Protein AF-A0A1R2BY47-F1 (afdb_monomer_lite)

Secondary structure (DSSP, 8-state):
-------HHHHHT--TT--HHHHHHHHHHHHHHH-GGG-GGGHHHHHHHHHHHHHHHHHHHSHHHHHHHHHH--SS--HHHHHHHHHHHHHS----HHHHHHHHHHHTTSHHHHHHHHHHHHHTTT-HHHHHHHSTT--GGGHHHHHHHHHHHHHTTSSPPPHHHHHHHHHHHHHHHHHHHHHHHHHHHHHHHHHHHHHHHHHHTTT--HHHHHHHHHHHH-PPP-----------

Foldseek 3Di:
DPPPPQALCVLLVHDLPDDLVRSVVSLVVVLVVLPLVVVVVPNVVSVVSNVSSVLSCVQCNDPLSSVCCVVPVDSPQDVVNSVVVVVVCVVDPDDDPVNVVVCVVDQPPDPNQLVLLQVVCVVVVQQVVSSQVRRPPRDPVCVVVSCVSVVVCVVVVVDDDGPNNVVNVVVVVVVVVVVVVVVVVVVVVVVVVVVVVVVVVVVVVVVPDVVVVVVVVCVVPVDDDDDDDDDDDDDD

Structure (mmCIF, N/CA/C/O backbone):
data_AF-A0A1R2BY47-F1
#
_entry.id   AF-A0A1R2BY47-F1
#
loop_
_atom_site.group_PDB
_atom_site.id
_atom_site.type_symbol
_atom_site.label_atom_id
_atom_site.label_alt_id
_atom_site.label_comp_id
_atom_site.label_asym_id
_atom_site.label_entity_id
_atom_site.label_seq_id
_atom_site.pdbx_PDB_ins_code
_atom_site.Cartn_x
_atom_site.Cartn_y
_atom_site.Cartn_z
_atom_site.occupancy
_atom_site.B_iso_or_equiv
_atom_site.auth_seq_id
_atom_site.auth_comp_id
_atom_site.auth_asym_id
_atom_site.auth_atom_id
_atom_site.pdbx_PDB_model_num
ATOM 1 N N . MET A 1 1 ? 9.044 -9.076 17.497 1.00 30.28 1 MET A N 1
ATOM 2 C CA . MET A 1 1 ? 7.915 -8.634 18.336 1.00 30.28 1 MET A CA 1
ATOM 3 C C . MET A 1 1 ? 6.695 -8.715 17.446 1.00 30.28 1 MET A C 1
ATOM 5 O O . MET A 1 1 ? 6.519 -7.828 16.622 1.00 30.28 1 MET A O 1
ATOM 9 N N . ASP A 1 2 ? 5.937 -9.808 17.521 1.00 34.47 2 ASP A N 1
ATOM 10 C CA . ASP A 1 2 ? 4.667 -9.924 16.801 1.00 34.47 2 ASP A CA 1
ATOM 11 C C . ASP A 1 2 ? 3.674 -8.966 17.454 1.00 34.47 2 ASP A C 1
ATOM 13 O O . ASP A 1 2 ? 3.001 -9.291 18.432 1.00 34.47 2 ASP A O 1
ATOM 17 N N . THR A 1 3 ? 3.634 -7.732 16.963 1.00 39.09 3 THR A N 1
ATOM 18 C CA . THR A 1 3 ? 2.584 -6.782 17.306 1.00 39.09 3 THR A CA 1
ATOM 19 C C . THR A 1 3 ? 1.315 -7.262 16.618 1.00 39.09 3 THR A C 1
ATOM 21 O O . THR A 1 3 ? 1.020 -6.858 15.494 1.00 39.09 3 THR A O 1
ATOM 24 N N . GLN A 1 4 ? 0.581 -8.173 17.259 1.00 46.94 4 GLN A N 1
ATOM 25 C CA . GLN A 1 4 ? -0.793 -8.461 16.867 1.00 46.94 4 GLN A CA 1
ATOM 26 C C . GLN A 1 4 ? -1.564 -7.140 16.923 1.00 46.94 4 GLN A C 1
ATOM 28 O O . GLN A 1 4 ? -1.835 -6.606 17.999 1.00 46.94 4 GLN A O 1
ATOM 33 N N . LYS A 1 5 ? -1.846 -6.571 15.748 1.00 61.00 5 LYS A N 1
ATOM 34 C CA . LYS A 1 5 ? -2.666 -5.373 15.586 1.00 61.00 5 LYS A CA 1
ATOM 35 C C . LYS A 1 5 ? -4.102 -5.783 15.919 1.00 61.00 5 LYS A C 1
ATOM 37 O O . LYS A 1 5 ? -4.829 -6.240 15.045 1.00 61.00 5 LYS A O 1
ATOM 42 N N . ILE A 1 6 ? -4.456 -5.715 17.203 1.00 71.56 6 ILE A N 1
ATOM 43 C CA . ILE A 1 6 ? -5.808 -6.008 17.698 1.00 71.56 6 ILE A CA 1
ATOM 44 C C . ILE A 1 6 ? -6.780 -5.107 16.936 1.00 71.56 6 ILE A C 1
ATOM 46 O O . ILE A 1 6 ? -6.587 -3.888 16.889 1.00 71.56 6 ILE A O 1
ATOM 50 N N . SER A 1 7 ? -7.801 -5.693 16.311 1.00 83.06 7 SER A N 1
ATOM 51 C CA . SER A 1 7 ? -8.779 -4.894 15.573 1.00 83.06 7 SER A CA 1
ATOM 52 C C . SER A 1 7 ? -9.632 -4.055 16.532 1.00 83.06 7 SER A C 1
ATOM 54 O O . SER A 1 7 ? -9.896 -4.452 17.668 1.00 83.06 7 SER A O 1
ATOM 56 N N . LEU A 1 8 ? -10.125 -2.901 16.074 1.00 87.19 8 LEU A N 1
ATOM 57 C CA . LEU A 1 8 ? -11.021 -2.058 16.878 1.00 87.19 8 LEU A CA 1
ATOM 58 C C . LEU A 1 8 ? -12.310 -2.808 17.256 1.00 87.19 8 LEU A C 1
ATOM 60 O O . LEU A 1 8 ? -12.868 -2.606 18.333 1.00 87.19 8 LEU A O 1
ATOM 64 N N . TYR A 1 9 ? -12.757 -3.713 16.381 1.00 88.12 9 TYR A N 1
ATOM 65 C CA . TYR A 1 9 ? -13.916 -4.570 16.610 1.00 88.12 9 TYR A CA 1
ATOM 66 C C . TYR A 1 9 ? -13.669 -5.572 17.743 1.00 88.12 9 TYR A C 1
ATOM 68 O O . TYR A 1 9 ? -14.515 -5.717 18.623 1.00 88.12 9 TYR A O 1
ATOM 76 N N . GLU A 1 10 ? -12.494 -6.204 17.776 1.00 87.38 10 GLU A N 1
ATOM 77 C CA . GLU A 1 10 ? -12.079 -7.093 18.870 1.00 87.38 10 GLU A CA 1
ATOM 78 C C . GLU A 1 10 ? -11.907 -6.334 20.187 1.00 87.38 10 GLU A C 1
ATOM 80 O O . GLU A 1 10 ? -12.291 -6.852 21.234 1.00 87.38 10 GLU A O 1
ATOM 85 N N . LEU A 1 11 ? -11.404 -5.094 20.141 1.00 87.19 11 LEU A N 1
ATOM 86 C CA . LEU A 1 11 ? -11.252 -4.257 21.332 1.00 87.19 11 LEU A CA 1
ATOM 87 C C . LEU A 1 11 ? -12.604 -3.933 21.991 1.00 87.19 11 LEU A C 1
ATOM 89 O O . LEU A 1 11 ? -12.716 -3.944 23.217 1.00 87.19 11 LEU A O 1
ATOM 93 N N . ILE A 1 12 ? -13.636 -3.661 21.186 1.00 86.19 12 ILE A N 1
ATOM 94 C CA . ILE A 1 12 ? -15.006 -3.432 21.675 1.00 86.19 12 ILE A CA 1
ATOM 95 C C . ILE A 1 12 ? -15.730 -4.764 21.968 1.00 86.19 12 ILE A C 1
ATOM 97 O O . ILE A 1 12 ? -16.663 -4.797 22.773 1.00 86.19 12 ILE A O 1
ATOM 101 N N . GLY A 1 13 ? -15.296 -5.869 21.355 1.00 85.62 13 GLY A N 1
ATOM 102 C CA . GLY A 1 13 ? -15.898 -7.196 21.500 1.00 85.62 13 GLY A CA 1
ATOM 103 C C . GLY A 1 13 ? -17.108 -7.420 20.589 1.00 85.62 13 GLY A C 1
ATOM 104 O O . GLY A 1 13 ? -18.076 -8.066 20.990 1.00 85.62 13 GLY A O 1
ATOM 105 N N . VAL A 1 14 ? -17.080 -6.863 19.378 1.00 90.56 14 VAL A N 1
ATOM 106 C CA . VAL A 1 14 ? -18.153 -6.968 18.376 1.00 90.56 14 VAL A CA 1
ATOM 107 C C . VAL A 1 14 ? -17.638 -7.566 17.068 1.00 90.56 14 VAL A C 1
ATOM 109 O O . VAL A 1 14 ? -16.444 -7.559 16.787 1.00 90.56 14 VAL A O 1
ATOM 112 N N . ASN A 1 15 ? -18.546 -8.084 16.241 1.00 88.75 15 ASN A N 1
ATOM 113 C CA . ASN A 1 15 ? -18.205 -8.536 14.892 1.00 88.75 15 ASN A CA 1
ATOM 114 C C . ASN A 1 15 ? -17.961 -7.321 13.968 1.00 88.75 15 ASN A C 1
ATOM 116 O O . ASN A 1 15 ? -18.606 -6.285 14.127 1.00 88.75 15 ASN A O 1
ATOM 120 N N . LYS A 1 16 ? -17.105 -7.462 12.948 1.00 86.69 16 LYS A N 1
ATOM 121 C CA . LYS A 1 16 ? -16.914 -6.466 11.874 1.00 86.69 16 LYS A CA 1
ATOM 122 C C . LYS A 1 16 ? -18.227 -6.051 11.192 1.00 86.69 16 LYS A C 1
ATOM 124 O O . LYS A 1 16 ? -18.350 -4.924 10.723 1.00 86.69 16 LYS A O 1
ATOM 129 N N . GLN A 1 17 ? -19.220 -6.938 11.163 1.00 87.31 17 GLN A N 1
ATOM 130 C CA . GLN A 1 17 ? -20.549 -6.700 10.583 1.00 87.31 17 GLN A CA 1
ATOM 131 C C . GLN A 1 17 ? -21.553 -6.086 11.576 1.00 87.31 17 GLN A C 1
ATOM 133 O O . GLN A 1 17 ? -22.713 -5.897 11.221 1.00 87.31 17 GLN A O 1
ATOM 138 N N . ALA A 1 18 ? -21.132 -5.770 12.807 1.00 89.00 18 ALA A N 1
ATOM 139 C CA . ALA A 1 18 ? -22.019 -5.226 13.828 1.00 89.00 18 ALA A CA 1
ATOM 140 C C . ALA A 1 18 ? -22.649 -3.901 13.386 1.00 89.00 18 ALA A C 1
ATOM 142 O O . ALA A 1 18 ? -22.011 -3.036 12.772 1.00 89.00 18 ALA A O 1
ATOM 143 N N . THR A 1 19 ? -23.917 -3.733 13.722 1.00 91.62 19 THR A N 1
ATOM 144 C CA . THR A 1 19 ? -24.651 -2.490 13.506 1.00 91.62 19 THR A CA 1
ATOM 145 C C . THR A 1 19 ? -24.144 -1.393 14.438 1.00 91.62 19 THR A C 1
ATOM 147 O O . THR A 1 19 ? -23.564 -1.650 15.495 1.00 91.62 19 THR A O 1
ATOM 150 N N . GLN A 1 20 ? -24.416 -0.140 14.080 1.00 89.81 20 GLN A N 1
ATOM 151 C CA . GLN A 1 20 ? -24.073 1.011 14.914 1.00 89.81 20 GLN A CA 1
ATOM 152 C C . GLN A 1 20 ? -24.619 0.886 16.349 1.00 89.81 20 GLN A C 1
ATOM 154 O O . GLN A 1 20 ? -23.925 1.178 17.321 1.00 89.81 20 GLN A O 1
ATOM 159 N N . ALA A 1 21 ? -25.856 0.401 16.486 1.00 89.69 21 ALA A N 1
ATOM 160 C CA . ALA A 1 21 ? -26.498 0.210 17.782 1.00 89.69 21 ALA A CA 1
ATOM 161 C C . ALA A 1 21 ? -25.774 -0.842 18.641 1.00 89.69 21 ALA A C 1
ATOM 163 O O . ALA A 1 21 ? -25.630 -0.661 19.853 1.00 89.69 21 ALA A O 1
ATOM 164 N N . GLU A 1 22 ? -25.292 -1.923 18.024 1.00 90.81 22 GLU A N 1
ATOM 165 C CA . GLU A 1 22 ? -24.513 -2.964 18.702 1.00 90.81 22 GLU A CA 1
ATOM 166 C C . GLU A 1 22 ? -23.150 -2.444 19.154 1.00 90.81 22 GLU A C 1
ATOM 168 O O . GLU A 1 22 ? -22.755 -2.713 20.288 1.00 90.81 22 GLU A O 1
ATOM 173 N N . ILE A 1 23 ? -22.480 -1.634 18.327 1.00 91.12 23 ILE A N 1
ATOM 174 C CA . ILE A 1 23 ? -21.203 -0.992 18.676 1.00 91.12 23 ILE A CA 1
ATOM 175 C C . ILE A 1 23 ? -21.383 -0.081 19.894 1.00 91.12 23 ILE A C 1
ATOM 177 O O . ILE A 1 23 ? -20.669 -0.228 20.886 1.00 91.12 23 ILE A O 1
ATOM 181 N N . THR A 1 24 ? -22.382 0.810 19.880 1.00 90.25 24 THR A N 1
ATOM 182 C CA . THR A 1 24 ? -22.656 1.705 21.016 1.00 90.25 24 THR A CA 1
ATOM 183 C C . THR A 1 24 ? -23.024 0.931 22.282 1.00 90.25 24 THR A C 1
ATOM 185 O O . THR A 1 24 ? -22.596 1.296 23.380 1.00 90.25 24 THR A O 1
ATOM 188 N N . LYS A 1 25 ? -23.803 -0.149 22.162 1.00 91.06 25 LYS A N 1
ATOM 189 C CA . LYS A 1 25 ? -24.175 -0.988 23.308 1.00 91.06 25 LYS A CA 1
ATOM 190 C C . LYS A 1 25 ? -22.959 -1.697 23.905 1.00 91.06 25 LYS A C 1
ATOM 192 O O . LYS A 1 25 ? -22.790 -1.673 25.124 1.00 91.06 25 LYS A O 1
ATOM 197 N N . ALA A 1 26 ? -22.120 -2.300 23.067 1.00 90.44 26 ALA A N 1
ATOM 198 C CA . ALA A 1 26 ? -20.912 -2.991 23.501 1.00 90.44 26 ALA A CA 1
ATOM 199 C C . ALA A 1 26 ? -19.905 -2.025 24.137 1.00 90.44 26 ALA A C 1
ATOM 201 O O . ALA A 1 26 ? -19.410 -2.304 25.229 1.00 90.44 26 ALA A O 1
ATOM 202 N N . TYR A 1 27 ? -19.708 -0.843 23.541 1.00 91.94 27 TYR A N 1
ATOM 203 C CA . TYR A 1 27 ? -18.882 0.220 24.114 1.00 91.94 27 TYR A CA 1
ATOM 204 C C . TYR A 1 27 ? -19.332 0.594 25.531 1.00 91.94 27 TYR A C 1
ATOM 206 O O . TYR A 1 27 ? -18.515 0.596 26.446 1.00 91.94 27 TYR A O 1
ATOM 214 N N . ARG A 1 28 ? -20.635 0.826 25.758 1.00 88.69 28 ARG A N 1
ATOM 215 C CA . ARG A 1 28 ? -21.160 1.158 27.099 1.00 88.69 28 ARG A CA 1
ATOM 216 C C . ARG A 1 28 ? -20.877 0.061 28.126 1.00 88.69 28 ARG A C 1
ATOM 218 O O . ARG A 1 28 ? -20.519 0.361 29.262 1.00 88.69 28 ARG A O 1
ATOM 225 N N . ILE A 1 29 ? -21.032 -1.206 27.737 1.00 88.69 29 ILE A N 1
ATOM 226 C CA . ILE A 1 29 ? -20.756 -2.352 28.615 1.00 88.69 29 ILE A CA 1
ATOM 227 C C . ILE A 1 29 ? -19.261 -2.430 28.935 1.00 88.69 29 ILE A C 1
ATOM 229 O O . ILE A 1 29 ? -18.894 -2.638 30.092 1.00 88.69 29 ILE A O 1
ATOM 233 N N . MET A 1 30 ? -18.401 -2.249 27.932 1.00 88.50 30 MET A N 1
ATOM 234 C CA . MET A 1 30 ? -16.958 -2.349 28.109 1.00 88.50 30 MET A CA 1
ATOM 235 C C . MET A 1 30 ? -16.396 -1.167 28.901 1.00 88.50 30 MET A C 1
ATOM 237 O O . MET A 1 30 ? -15.613 -1.381 29.823 1.00 88.50 30 MET A O 1
ATOM 241 N N . ALA A 1 31 ? -16.873 0.052 28.641 1.00 87.69 31 ALA A N 1
ATOM 242 C CA . ALA A 1 31 ? -16.487 1.267 29.355 1.00 87.69 31 ALA A CA 1
ATOM 243 C C . ALA A 1 31 ? -16.737 1.139 30.862 1.00 87.69 31 ALA A C 1
ATOM 245 O O . ALA A 1 31 ? -15.886 1.516 31.660 1.00 87.69 31 ALA A O 1
ATOM 246 N N . LEU A 1 32 ? -17.856 0.521 31.262 1.00 86.56 32 LEU A N 1
ATOM 247 C CA . LEU A 1 32 ? -18.147 0.233 32.669 1.00 86.56 32 LEU A CA 1
ATOM 248 C C . LEU A 1 32 ? -17.196 -0.801 33.288 1.00 86.56 32 LEU A C 1
ATOM 250 O O . LEU A 1 32 ? -16.988 -0.765 34.497 1.00 86.56 32 LEU A O 1
ATOM 254 N N . ARG A 1 33 ? -16.647 -1.730 32.498 1.00 85.25 33 ARG A N 1
ATOM 255 C CA . ARG A 1 33 ? -15.700 -2.753 32.973 1.00 85.25 33 ARG A CA 1
ATOM 256 C C . ARG A 1 33 ? -14.292 -2.199 33.136 1.00 85.25 33 ARG A C 1
ATOM 258 O O . ARG A 1 33 ? -13.636 -2.538 34.112 1.00 85.25 33 ARG A O 1
ATOM 265 N N . VAL A 1 34 ? -13.845 -1.354 32.206 1.00 86.44 34 VAL A N 1
ATOM 266 C CA . VAL A 1 34 ? -12.490 -0.770 32.215 1.00 86.44 34 VAL A CA 1
ATOM 267 C C . VAL A 1 34 ? -12.411 0.588 32.918 1.00 86.44 34 VAL A C 1
ATOM 269 O O . VAL A 1 34 ? -11.353 1.204 32.925 1.00 86.44 34 VAL A O 1
ATOM 272 N N . HIS A 1 35 ? -13.503 1.075 33.515 1.00 83.50 35 HIS A N 1
ATOM 273 C CA . HIS A 1 35 ? -13.507 2.372 34.189 1.00 83.50 35 HIS A CA 1
ATOM 274 C C . HIS A 1 35 ? -12.508 2.389 35.368 1.00 83.50 35 HIS A C 1
ATOM 276 O O . HIS A 1 35 ? -12.545 1.467 36.192 1.00 83.50 35 HIS A O 1
ATOM 282 N N . PRO A 1 36 ? -11.661 3.428 35.507 1.00 84.00 36 PRO A N 1
ATOM 283 C CA . PRO A 1 36 ? -10.647 3.494 36.565 1.00 84.00 36 PRO A CA 1
ATOM 284 C C . PRO A 1 36 ? -11.242 3.466 37.982 1.00 84.00 36 PRO A C 1
ATOM 286 O O . PRO A 1 36 ? -10.684 2.823 38.862 1.00 84.00 36 PRO A O 1
ATOM 289 N N . ASP A 1 37 ? -12.422 4.065 38.185 1.00 85.94 37 ASP A N 1
ATOM 290 C CA . ASP A 1 37 ? -13.139 4.053 39.480 1.00 85.94 37 ASP A CA 1
ATOM 291 C C . ASP A 1 37 ? -13.516 2.639 39.958 1.00 85.94 37 ASP A C 1
ATOM 293 O O . ASP A 1 37 ? -13.514 2.349 41.150 1.00 85.94 37 ASP A O 1
ATOM 297 N N . LYS A 1 38 ? -13.800 1.717 39.027 1.00 81.12 38 LYS A N 1
ATOM 298 C CA . LYS A 1 38 ? -14.139 0.324 39.363 1.00 81.12 38 LYS A CA 1
ATOM 299 C C . LYS A 1 38 ? -12.918 -0.585 39.473 1.00 81.12 38 LYS A C 1
ATOM 301 O O . LYS A 1 38 ? -13.055 -1.714 39.935 1.00 81.12 38 LYS A O 1
ATOM 306 N N . ASN A 1 39 ? -11.743 -0.093 39.079 1.00 81.44 39 ASN A N 1
ATOM 307 C CA . ASN A 1 39 ? -10.479 -0.824 39.101 1.00 81.44 39 ASN A CA 1
ATOM 308 C C . ASN A 1 39 ? -9.389 -0.027 39.848 1.00 81.44 39 ASN A C 1
ATOM 310 O O . ASN A 1 39 ? -8.324 0.232 39.285 1.00 81.44 39 ASN A O 1
ATOM 314 N N . PRO A 1 40 ? -9.611 0.357 41.120 1.00 77.38 40 PRO A N 1
ATOM 315 C CA . PRO A 1 40 ? -8.676 1.206 41.862 1.00 77.38 40 PRO A CA 1
ATOM 316 C C . PRO A 1 40 ? -7.306 0.545 42.098 1.00 77.38 40 PRO A C 1
ATOM 318 O O . PRO A 1 40 ? -6.317 1.244 42.289 1.00 77.38 40 PRO A O 1
ATOM 321 N N . GLY A 1 41 ? -7.230 -0.792 42.062 1.00 82.06 41 GLY A N 1
ATOM 322 C CA . GLY A 1 41 ? -5.978 -1.548 42.193 1.00 82.06 41 GLY A CA 1
ATOM 323 C C . GLY A 1 41 ? -5.154 -1.671 40.906 1.00 82.06 41 GLY A C 1
ATOM 324 O O . GLY A 1 41 ? -4.031 -2.159 40.969 1.00 82.06 41 GLY A O 1
ATOM 325 N N . ASP A 1 42 ? -5.693 -1.248 39.758 1.00 83.56 42 ASP A N 1
ATOM 326 C CA . ASP A 1 42 ? -5.033 -1.343 38.448 1.00 83.56 42 ASP A CA 1
ATOM 327 C C . ASP A 1 42 ? -5.320 -0.102 37.582 1.00 83.56 42 ASP A C 1
ATOM 329 O O . ASP A 1 42 ? -5.686 -0.173 36.406 1.00 83.56 42 ASP A O 1
ATOM 333 N N . TYR A 1 43 ? -5.210 1.070 38.211 1.00 84.44 43 TYR A N 1
ATOM 334 C CA . TYR A 1 43 ? -5.614 2.350 37.631 1.00 84.44 43 TYR A CA 1
ATOM 335 C C . TYR A 1 43 ? -4.902 2.659 36.302 1.00 84.44 43 TYR A C 1
ATOM 337 O O . TYR A 1 43 ? -5.550 3.075 35.343 1.00 84.44 43 TYR A O 1
ATOM 345 N N . GLU A 1 44 ? -3.587 2.423 36.208 1.00 84.12 44 GLU A N 1
ATOM 346 C CA . GLU A 1 44 ? -2.822 2.724 34.989 1.00 84.12 44 GLU A CA 1
ATOM 347 C C . GLU A 1 44 ? -3.275 1.890 33.785 1.00 84.12 44 GLU A C 1
ATOM 349 O O . GLU A 1 44 ? -3.427 2.426 32.682 1.00 84.12 44 GLU A O 1
ATOM 354 N N . ASN A 1 45 ? -3.510 0.587 33.970 1.00 84.12 45 ASN A N 1
ATOM 355 C CA . ASN A 1 45 ? -3.979 -0.263 32.878 1.00 84.12 45 ASN A CA 1
ATOM 356 C C . ASN A 1 45 ? -5.444 0.025 32.547 1.00 84.12 45 ASN A C 1
ATOM 358 O O . ASN A 1 45 ? -5.798 0.069 31.368 1.00 84.12 45 ASN A O 1
ATOM 362 N N . ALA A 1 46 ? -6.283 0.289 33.553 1.00 83.62 46 ALA A N 1
ATOM 363 C CA . ALA A 1 46 ? -7.665 0.710 33.349 1.00 83.62 46 ALA A CA 1
ATOM 364 C C . ALA A 1 46 ? -7.742 2.005 32.522 1.00 83.62 46 ALA A C 1
ATOM 366 O O . ALA A 1 46 ? -8.467 2.054 31.530 1.00 83.62 46 ALA A O 1
ATOM 367 N N . GLN A 1 47 ? -6.924 3.013 32.843 1.00 85.31 47 GLN A N 1
ATOM 368 C CA . GLN A 1 47 ? -6.856 4.270 32.095 1.00 85.31 47 GLN A CA 1
ATOM 369 C C . GLN A 1 47 ? -6.397 4.055 30.645 1.00 85.31 47 GLN A C 1
ATOM 371 O O . GLN A 1 47 ? -7.047 4.547 29.722 1.00 85.31 47 GLN A O 1
ATOM 376 N N . LYS A 1 48 ? -5.321 3.287 30.421 1.00 85.56 48 LYS A N 1
ATOM 377 C CA . LYS A 1 48 ? -4.831 2.977 29.064 1.00 85.56 48 LYS A CA 1
ATOM 378 C C . LYS A 1 48 ? -5.874 2.225 28.237 1.00 85.56 48 LYS A C 1
ATOM 380 O O . LYS A 1 48 ? -6.094 2.551 27.073 1.00 85.56 48 LYS A O 1
ATOM 385 N N . ASN A 1 49 ? -6.534 1.232 28.828 1.00 85.75 49 ASN A N 1
ATOM 386 C CA . ASN A 1 49 ? -7.564 0.450 28.147 1.00 85.75 49 ASN A CA 1
ATOM 387 C C . ASN A 1 49 ? -8.813 1.288 27.855 1.00 85.75 49 ASN A C 1
ATOM 389 O O . ASN A 1 49 ? -9.401 1.150 26.786 1.00 85.75 49 ASN A O 1
ATOM 393 N N . PHE A 1 50 ? -9.190 2.187 28.765 1.00 86.00 50 PHE A N 1
ATOM 394 C CA . PHE A 1 50 ? -10.292 3.122 28.562 1.00 86.00 50 PHE A CA 1
ATOM 395 C C . PHE A 1 50 ? -10.003 4.114 27.431 1.00 86.00 50 PHE A C 1
ATOM 397 O O . PHE A 1 50 ? -10.874 4.365 26.600 1.00 86.00 50 PHE A O 1
ATOM 404 N N . GLN A 1 51 ? -8.774 4.629 27.349 1.00 86.75 51 GLN A N 1
ATOM 405 C CA . GLN A 1 51 ? -8.361 5.509 26.258 1.00 86.75 51 GLN A CA 1
ATOM 406 C C . GLN A 1 51 ? -8.445 4.798 24.900 1.00 86.75 51 GLN A C 1
ATOM 408 O O . GLN A 1 51 ? -9.120 5.293 23.999 1.00 86.75 51 GLN A O 1
ATOM 413 N N . LYS A 1 52 ? -7.876 3.590 24.790 1.00 87.25 52 LYS A N 1
ATOM 414 C CA . LYS A 1 52 ? -7.971 2.773 23.568 1.00 87.25 52 LYS A CA 1
ATOM 415 C C . LYS A 1 52 ? -9.420 2.459 23.192 1.00 87.25 52 LYS A C 1
ATOM 417 O O . LYS A 1 52 ? -9.782 2.485 22.019 1.00 87.25 52 LYS A O 1
ATOM 422 N N . LEU A 1 53 ? -10.266 2.169 24.183 1.00 89.00 53 LEU A N 1
ATOM 423 C CA . LEU A 1 53 ? -11.688 1.910 23.962 1.00 89.00 53 LEU A CA 1
ATOM 424 C C . LEU A 1 53 ? -12.410 3.146 23.397 1.00 89.00 53 LEU A C 1
ATOM 426 O O . LEU A 1 53 ? -13.249 3.005 22.507 1.00 89.00 53 LEU A O 1
ATOM 430 N N . ASN A 1 54 ? -12.080 4.345 23.884 1.00 88.62 54 ASN A N 1
ATOM 431 C CA . ASN A 1 54 ? -12.634 5.595 23.360 1.00 88.62 54 ASN A CA 1
ATOM 432 C C . ASN A 1 54 ? -12.175 5.871 21.929 1.00 88.62 54 ASN A C 1
ATOM 434 O O . ASN A 1 54 ? -13.001 6.222 21.092 1.00 88.62 54 ASN A O 1
ATOM 438 N N . GLU A 1 55 ? -10.892 5.671 21.631 1.00 87.94 55 GLU A N 1
ATOM 439 C CA . GLU A 1 55 ? -10.349 5.813 20.275 1.00 87.94 55 GLU A CA 1
ATOM 440 C C . GLU A 1 55 ? -11.046 4.857 19.298 1.00 87.94 55 GLU A C 1
ATOM 442 O O . GLU A 1 55 ? -11.536 5.281 18.249 1.00 87.94 55 GLU A O 1
ATOM 447 N N . ALA A 1 56 ? -11.208 3.587 19.686 1.00 88.81 56 ALA A N 1
ATOM 448 C CA . ALA A 1 56 ? -11.937 2.607 18.887 1.00 88.81 56 ALA A CA 1
ATOM 449 C C . ALA A 1 56 ? -13.394 3.010 18.647 1.00 88.81 56 ALA A C 1
ATOM 451 O O . ALA A 1 56 ? -13.894 2.893 17.528 1.00 88.81 56 ALA A O 1
ATOM 452 N N . TYR A 1 57 ? -14.080 3.508 19.678 1.00 90.38 57 TYR A N 1
ATOM 453 C CA . TYR A 1 57 ? -15.455 3.974 19.541 1.00 90.38 57 TYR A CA 1
ATOM 454 C C . TYR A 1 57 ? -15.561 5.216 18.651 1.00 90.38 57 TYR A C 1
ATOM 456 O O . TYR A 1 57 ? -16.462 5.279 17.820 1.00 90.38 57 TYR A O 1
ATOM 464 N N . ASN A 1 58 ? -14.639 6.173 18.753 1.00 88.94 58 ASN A N 1
ATOM 465 C CA . ASN A 1 58 ? -14.634 7.372 17.911 1.00 88.94 58 ASN A CA 1
ATOM 466 C C . ASN A 1 58 ? -14.534 7.027 16.418 1.00 88.94 58 ASN A C 1
ATOM 468 O O . ASN A 1 58 ? -15.213 7.643 15.600 1.00 88.94 58 ASN A O 1
ATOM 472 N N . ILE A 1 59 ? -13.741 6.013 16.068 1.00 88.88 59 ILE A N 1
ATOM 473 C CA . ILE A 1 59 ? -13.586 5.558 14.680 1.00 88.88 59 ILE A CA 1
ATOM 474 C C . ILE A 1 59 ? -14.788 4.723 14.235 1.00 88.88 59 ILE A C 1
ATOM 476 O O . ILE A 1 59 ? -15.327 4.940 13.154 1.00 88.88 59 ILE A O 1
ATOM 480 N N . LEU A 1 60 ? -15.223 3.765 15.058 1.00 90.00 60 LEU A N 1
ATOM 481 C CA . LEU A 1 60 ? -16.288 2.833 14.683 1.00 90.00 60 LEU A CA 1
ATOM 482 C C . LEU A 1 60 ? -17.690 3.442 14.759 1.00 90.00 60 LEU A C 1
ATOM 484 O O . LEU A 1 60 ? -18.612 2.889 14.161 1.00 90.00 60 LEU A O 1
ATOM 488 N N . SER A 1 61 ? -17.860 4.546 15.492 1.00 89.56 61 SER A N 1
ATOM 489 C CA . SER A 1 61 ? -19.159 5.194 15.651 1.00 89.56 61 SER A CA 1
ATOM 490 C C . SER A 1 61 ? -19.538 6.117 14.492 1.00 89.56 61 SER A C 1
ATOM 492 O O . SER A 1 61 ? -20.728 6.321 14.254 1.00 89.56 61 SER A O 1
ATOM 494 N N . ASP A 1 62 ? -18.568 6.654 13.758 1.00 88.31 62 ASP A N 1
ATOM 495 C CA . ASP A 1 62 ? -18.828 7.431 12.551 1.00 88.31 62 ASP A CA 1
ATOM 496 C C . ASP A 1 62 ? -18.795 6.497 11.336 1.00 88.31 62 ASP A C 1
ATOM 498 O O . ASP A 1 62 ? -17.806 5.808 11.084 1.00 88.31 62 ASP A O 1
ATOM 502 N N . SER A 1 63 ? -19.877 6.478 10.553 1.00 87.50 63 SER A N 1
ATOM 503 C CA . SER A 1 63 ? -19.971 5.638 9.356 1.00 87.50 63 SER A CA 1
ATOM 504 C C . SER A 1 63 ? -18.844 5.907 8.357 1.00 87.50 63 SER A C 1
ATOM 506 O O . SER A 1 63 ? -18.415 4.975 7.676 1.00 87.50 63 SER A O 1
ATOM 508 N N . LYS A 1 64 ? -18.381 7.153 8.236 1.00 84.56 64 LYS A N 1
ATOM 509 C CA . LYS A 1 64 ? -17.295 7.521 7.327 1.00 84.56 64 LYS A CA 1
ATOM 510 C C . LYS A 1 64 ? -15.955 7.017 7.860 1.00 84.56 64 LYS A C 1
ATOM 512 O O . LYS A 1 64 ? -15.232 6.319 7.147 1.00 84.56 64 LYS A O 1
ATOM 517 N N . LYS A 1 65 ? -15.656 7.285 9.138 1.00 86.75 65 LYS A N 1
ATOM 518 C CA . LYS A 1 65 ? -14.414 6.829 9.795 1.00 86.75 65 LYS A CA 1
ATOM 519 C C . LYS A 1 65 ? -14.315 5.307 9.838 1.00 86.75 65 LYS A C 1
ATOM 521 O O . LYS A 1 65 ? -13.254 4.754 9.551 1.00 86.75 65 LYS A O 1
ATOM 526 N N . ARG A 1 66 ? -15.437 4.624 10.062 1.00 89.25 66 ARG A N 1
ATOM 527 C CA . ARG A 1 66 ? -15.535 3.165 9.992 1.00 89.25 66 ARG A CA 1
ATOM 528 C C . ARG A 1 66 ? -15.228 2.626 8.597 1.00 89.25 66 ARG A C 1
ATOM 530 O O . ARG A 1 66 ? -14.457 1.682 8.480 1.00 89.25 66 ARG A O 1
ATOM 537 N N . GLN A 1 67 ? -15.792 3.221 7.543 1.00 86.25 67 GLN A N 1
ATOM 538 C CA . GLN A 1 67 ? -15.505 2.796 6.168 1.00 86.25 67 GLN A CA 1
ATOM 539 C C . GLN A 1 67 ? -14.029 2.976 5.806 1.00 86.25 67 GLN A C 1
ATOM 541 O O . GLN A 1 67 ? -13.454 2.109 5.140 1.00 86.25 67 GLN A O 1
ATOM 546 N N . LEU A 1 68 ? -13.410 4.073 6.253 1.00 84.94 68 LEU A N 1
ATOM 547 C CA . LEU A 1 68 ? -11.978 4.273 6.071 1.00 84.94 68 LEU A CA 1
ATOM 548 C C . LEU A 1 68 ? -11.188 3.192 6.799 1.00 84.94 68 LEU A C 1
ATOM 550 O O . LEU A 1 68 ? -10.386 2.523 6.158 1.00 84.94 68 LEU A O 1
ATOM 554 N N . TYR A 1 69 ? -11.465 2.969 8.085 1.00 87.56 69 TYR A N 1
ATOM 555 C CA . TYR A 1 69 ? -10.821 1.919 8.872 1.00 87.56 69 TYR A CA 1
ATOM 556 C C . TYR A 1 69 ? -10.964 0.539 8.217 1.00 87.56 69 TYR A C 1
ATOM 558 O O . TYR A 1 69 ? -9.993 -0.206 8.114 1.00 87.56 69 TYR A O 1
ATOM 566 N N . ASP A 1 70 ? -12.146 0.216 7.692 1.00 87.38 70 ASP A N 1
ATOM 567 C CA . ASP A 1 70 ? -12.390 -1.047 6.998 1.00 87.38 70 ASP A CA 1
ATOM 568 C C . ASP A 1 70 ? -11.590 -1.185 5.692 1.00 87.38 70 ASP A C 1
ATOM 570 O O . ASP A 1 70 ? -11.325 -2.315 5.271 1.00 87.38 70 ASP A O 1
ATOM 574 N N . THR A 1 71 ? -11.217 -0.064 5.064 1.00 82.25 71 THR A N 1
ATOM 575 C CA . THR A 1 71 ? -10.497 -0.011 3.780 1.00 82.25 71 THR A CA 1
ATOM 576 C C . THR A 1 71 ? -8.980 0.087 3.954 1.00 82.25 71 THR A C 1
ATOM 578 O O . THR A 1 71 ? -8.241 -0.554 3.212 1.00 82.25 71 THR A O 1
ATOM 581 N N . THR A 1 72 ? -8.500 0.905 4.891 1.00 81.56 72 THR A N 1
ATOM 582 C CA . THR A 1 72 ? -7.069 1.197 5.089 1.00 81.56 72 THR A CA 1
ATOM 583 C C . THR A 1 72 ? -6.472 0.441 6.270 1.00 81.56 72 THR A C 1
ATOM 585 O O . THR A 1 72 ? -5.261 0.253 6.323 1.00 81.56 72 THR A O 1
ATOM 588 N N . GLY A 1 73 ? -7.299 0.013 7.229 1.00 83.50 73 GLY A N 1
ATOM 589 C CA . GLY A 1 73 ? -6.839 -0.524 8.509 1.00 83.50 73 GLY A CA 1
ATOM 590 C C . GLY A 1 73 ? -6.113 0.507 9.379 1.00 83.50 73 GLY A C 1
ATOM 591 O O . GLY A 1 73 ? -5.426 0.108 10.326 1.00 83.50 73 GLY A O 1
ATOM 592 N N . GLU A 1 74 ? -6.216 1.798 9.046 1.00 78.38 74 GLU A N 1
ATOM 593 C CA . GLU A 1 74 ? -5.550 2.891 9.752 1.00 78.38 74 GLU A CA 1
ATOM 594 C C . GLU A 1 74 ? -6.395 3.371 10.931 1.00 78.38 74 GLU A C 1
ATOM 596 O O . GLU A 1 74 ? -7.602 3.577 10.800 1.00 78.38 74 GLU A O 1
ATOM 601 N N . THR A 1 75 ? -5.754 3.528 12.086 1.00 75.06 75 THR A N 1
ATOM 602 C CA . THR A 1 75 ? -6.406 3.894 13.351 1.00 75.06 75 THR A CA 1
ATOM 603 C C . THR A 1 75 ? -5.974 5.263 13.854 1.00 75.06 75 THR A C 1
ATOM 605 O O . THR A 1 75 ? -6.691 5.859 14.646 1.00 75.06 75 THR A O 1
ATOM 608 N N . GLU A 1 76 ? -4.837 5.778 13.386 1.00 69.69 76 GLU A N 1
ATOM 609 C CA . GLU A 1 76 ? -4.254 7.047 13.842 1.00 69.69 76 GLU A CA 1
ATOM 610 C C . GLU A 1 76 ? -4.307 8.130 12.752 1.00 69.69 76 GLU A C 1
ATOM 612 O O . GLU A 1 76 ? -3.480 9.037 12.696 1.00 69.69 76 GLU A O 1
ATOM 617 N N . ALA A 1 77 ? -5.292 8.046 11.858 1.00 69.62 77 ALA A N 1
ATOM 618 C CA . ALA A 1 77 ? -5.514 9.071 10.850 1.00 69.62 77 ALA A CA 1
ATOM 619 C C . ALA A 1 77 ? -5.987 10.379 11.506 1.00 69.62 77 ALA A C 1
ATOM 621 O O . ALA A 1 77 ? -7.008 10.394 12.198 1.00 69.62 77 ALA A O 1
ATOM 622 N N . SER A 1 78 ? -5.273 11.481 11.257 1.00 77.75 78 SER A N 1
ATOM 623 C CA . SER A 1 78 ? -5.750 12.817 11.622 1.00 77.75 78 SER A CA 1
ATOM 624 C C . SER A 1 78 ? -7.029 13.162 10.855 1.00 77.75 78 SER A C 1
ATOM 626 O O . SER A 1 78 ? -7.285 12.629 9.771 1.00 77.75 78 SER A O 1
ATOM 628 N N . ASP A 1 79 ? -7.832 14.084 11.388 1.00 77.12 79 ASP A N 1
ATOM 629 C CA . ASP A 1 79 ? -9.025 14.561 10.677 1.00 77.12 79 ASP A CA 1
ATOM 630 C C . ASP A 1 79 ? -8.647 15.206 9.322 1.00 77.12 79 ASP A C 1
A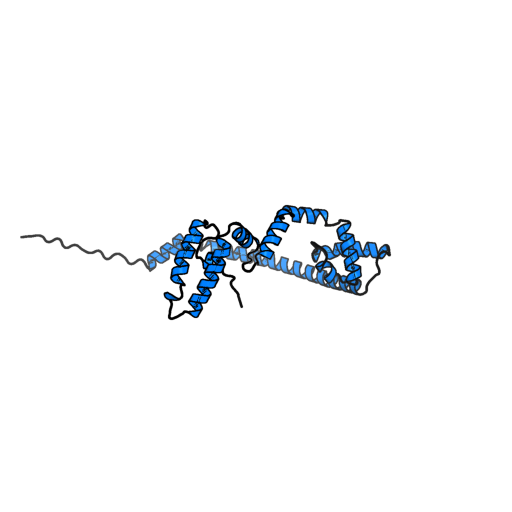TOM 632 O O . ASP A 1 79 ? -9.329 14.997 8.325 1.00 77.12 79 ASP A O 1
ATOM 636 N N . GLU A 1 80 ? -7.488 15.867 9.234 1.00 81.50 80 GLU A N 1
ATOM 637 C CA . GLU A 1 80 ? -6.933 16.406 7.980 1.00 81.50 80 GLU A CA 1
ATOM 638 C C . GLU A 1 80 ? -6.619 15.301 6.956 1.00 81.50 80 GLU A C 1
ATOM 640 O O . GLU A 1 80 ? -6.920 15.434 5.767 1.00 81.50 80 GLU A O 1
ATOM 645 N N . PHE A 1 81 ? -6.041 14.180 7.409 1.00 79.31 81 PHE A N 1
ATOM 646 C CA . PHE A 1 81 ? -5.821 13.010 6.558 1.00 79.31 81 PHE A CA 1
ATOM 647 C C . PHE A 1 81 ? -7.153 12.439 6.067 1.00 79.31 81 PHE A C 1
ATOM 649 O O . PHE A 1 81 ? -7.266 12.044 4.906 1.00 79.31 81 PHE A O 1
ATOM 656 N N . PHE A 1 82 ? -8.165 12.417 6.936 1.00 78.00 82 PHE A N 1
ATOM 657 C CA . PHE A 1 82 ? -9.499 11.930 6.608 1.00 78.00 82 PHE A CA 1
ATOM 658 C C . PHE A 1 82 ? -10.149 12.751 5.488 1.00 78.00 82 PHE A C 1
ATOM 660 O O . PHE A 1 82 ? -10.622 12.192 4.496 1.00 78.00 82 PHE A O 1
ATOM 667 N N . GLU A 1 83 ? -10.123 14.077 5.619 1.00 82.19 83 GLU A N 1
ATOM 668 C CA . GLU A 1 83 ? -10.673 15.005 4.628 1.00 82.19 83 GLU A CA 1
ATOM 669 C C . GLU A 1 83 ? -9.951 14.895 3.282 1.00 82.19 83 GLU A C 1
ATOM 671 O O . GLU A 1 83 ? -10.596 14.776 2.235 1.00 82.19 83 GLU A O 1
ATOM 676 N N . ALA A 1 84 ? -8.614 14.854 3.301 1.00 84.75 84 ALA A N 1
ATOM 677 C CA . ALA A 1 84 ? -7.821 14.657 2.093 1.00 84.75 84 ALA A CA 1
ATOM 678 C C . ALA A 1 84 ? -8.137 13.307 1.425 1.00 84.75 84 ALA A C 1
ATOM 680 O O . ALA A 1 84 ? -8.297 13.238 0.204 1.00 84.75 84 ALA A O 1
ATOM 681 N N . TYR A 1 85 ? -8.270 12.235 2.211 1.00 82.00 85 TYR A N 1
ATOM 682 C CA . TYR A 1 85 ? -8.591 10.908 1.695 1.00 82.00 85 TYR A CA 1
ATOM 683 C C . TYR A 1 85 ? -9.971 10.866 1.030 1.00 82.00 85 TYR A C 1
ATOM 685 O O . TYR A 1 85 ? -10.088 10.346 -0.084 1.00 82.00 85 TYR A O 1
ATOM 693 N N . GLU A 1 86 ? -11.010 11.418 1.671 1.00 80.31 86 GLU A N 1
ATOM 694 C CA . GLU A 1 86 ? -12.350 11.487 1.070 1.00 80.31 86 GLU A CA 1
ATOM 695 C C . GLU A 1 86 ? -12.342 12.315 -0.218 1.00 80.31 86 GLU A C 1
ATOM 697 O O . GLU A 1 86 ? -12.921 11.886 -1.218 1.00 80.31 86 GLU A O 1
ATOM 702 N N . TYR A 1 87 ? -11.639 13.451 -0.230 1.00 85.38 87 TYR A N 1
ATOM 703 C CA . TYR A 1 87 ? -11.504 14.287 -1.422 1.00 85.38 87 TYR A CA 1
ATOM 704 C C . TYR A 1 87 ? -10.883 13.513 -2.594 1.00 85.38 87 TYR A C 1
ATOM 706 O O . TYR A 1 87 ? -11.465 13.451 -3.681 1.00 85.38 87 TYR A O 1
ATOM 714 N N . TYR A 1 88 ? -9.740 12.854 -2.378 1.00 83.75 88 TYR A N 1
ATOM 715 C CA . TYR A 1 88 ? -9.060 12.109 -3.440 1.00 83.75 88 TYR A CA 1
ATOM 716 C C . TYR A 1 88 ? -9.823 10.861 -3.884 1.00 83.75 88 TYR A C 1
ATOM 718 O O . TYR A 1 88 ? -9.809 10.546 -5.071 1.00 83.75 88 TYR A O 1
ATOM 726 N N . ARG A 1 89 ? -10.532 10.171 -2.983 1.00 81.56 89 ARG A N 1
ATOM 727 C CA . ARG A 1 89 ? -11.428 9.056 -3.348 1.00 81.56 89 ARG A CA 1
ATOM 728 C C . ARG A 1 89 ? -12.681 9.504 -4.096 1.00 81.56 89 ARG A C 1
ATOM 730 O O . ARG A 1 89 ? -13.262 8.699 -4.820 1.00 81.56 89 ARG A O 1
ATOM 737 N N . GLY A 1 90 ? -13.130 10.739 -3.884 1.00 83.12 90 GLY A N 1
ATOM 738 C CA . GLY A 1 90 ? -14.210 11.344 -4.659 1.00 83.12 90 GLY A CA 1
ATOM 7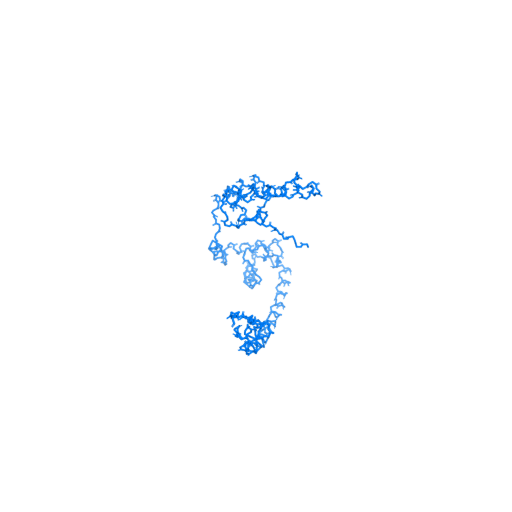39 C C . GLY A 1 90 ? -13.748 11.754 -6.057 1.00 83.12 90 GLY A C 1
ATOM 740 O O . GLY A 1 90 ? -14.480 11.558 -7.024 1.00 83.12 90 GLY A O 1
ATOM 741 N N . LEU A 1 91 ? -12.525 12.283 -6.163 1.00 86.31 91 LEU A N 1
ATOM 742 C CA . LEU A 1 91 ? -11.931 12.716 -7.428 1.00 86.31 91 LEU A CA 1
ATOM 743 C C . LEU A 1 91 ? -11.507 11.534 -8.310 1.00 86.31 91 LEU A C 1
ATOM 745 O O . LEU A 1 91 ? -11.778 11.517 -9.509 1.00 86.31 91 LEU A O 1
ATOM 749 N N . TYR A 1 92 ? -10.853 10.542 -7.708 1.00 79.19 92 TYR A N 1
ATOM 750 C CA . TYR A 1 92 ? -10.392 9.331 -8.370 1.00 79.19 92 TYR A CA 1
ATOM 751 C C . TYR A 1 92 ? -11.273 8.166 -7.928 1.00 79.19 92 TYR A C 1
ATOM 753 O O . TYR A 1 92 ? -11.294 7.797 -6.752 1.00 79.19 92 TYR A O 1
ATOM 761 N N . GLY A 1 93 ? -12.013 7.588 -8.877 1.00 79.19 93 GLY A N 1
ATOM 762 C CA . GLY A 1 93 ? -12.898 6.454 -8.620 1.00 79.19 93 GLY A CA 1
ATOM 763 C C . GLY A 1 93 ? -12.194 5.293 -7.906 1.00 79.19 93 GLY A C 1
ATOM 764 O O . GLY A 1 93 ? -10.968 5.173 -7.893 1.00 79.19 93 GLY A O 1
ATOM 765 N N . LYS A 1 94 ? -12.978 4.407 -7.280 1.00 77.94 94 LYS A N 1
ATOM 766 C CA . LYS A 1 94 ? -12.415 3.226 -6.615 1.00 77.94 94 LYS A CA 1
ATOM 767 C C . LYS A 1 94 ? -11.704 2.343 -7.641 1.00 77.94 94 LYS A C 1
ATOM 769 O O . LYS A 1 94 ? -12.387 1.734 -8.453 1.00 77.94 94 LYS A O 1
ATOM 774 N N . LEU A 1 95 ? -10.374 2.257 -7.536 1.00 80.31 95 LEU A N 1
ATOM 775 C CA . LEU A 1 95 ? -9.551 1.285 -8.258 1.00 80.31 95 LEU A CA 1
ATOM 776 C C . LEU A 1 95 ? -10.127 -0.116 -8.066 1.00 80.31 95 LEU A C 1
ATOM 778 O O . LEU A 1 95 ? -10.250 -0.589 -6.929 1.00 80.31 95 LEU A O 1
ATOM 782 N N . LYS A 1 96 ? -10.488 -0.751 -9.174 1.00 86.19 96 LYS A N 1
ATOM 783 C CA . LYS A 1 96 ? -10.882 -2.152 -9.220 1.00 86.19 96 LYS A CA 1
ATOM 784 C C . LYS A 1 96 ? -9.747 -2.990 -9.793 1.00 86.19 96 LYS A C 1
ATOM 786 O O . LYS A 1 96 ? -8.812 -2.466 -10.395 1.00 86.19 96 LYS A O 1
ATOM 791 N N . MET A 1 97 ? -9.840 -4.303 -9.617 1.00 83.25 97 MET A N 1
ATOM 792 C CA . MET A 1 97 ? -8.845 -5.220 -10.181 1.00 83.25 97 MET A CA 1
ATOM 793 C C . MET A 1 97 ? -8.842 -5.143 -11.710 1.00 83.25 97 MET A C 1
ATOM 795 O O . MET A 1 97 ? -7.780 -5.143 -12.320 1.00 83.25 97 MET A O 1
ATOM 799 N N . GLU A 1 98 ? -10.012 -4.939 -12.319 1.00 88.00 98 GLU A N 1
ATOM 800 C CA . GLU A 1 98 ? -10.135 -4.790 -13.769 1.00 88.00 98 GLU A CA 1
ATOM 801 C C . GLU A 1 98 ? -9.387 -3.554 -14.295 1.00 88.00 98 GLU A C 1
ATOM 803 O O . GLU A 1 98 ? -8.855 -3.579 -15.404 1.00 88.00 98 GLU A O 1
ATOM 808 N N . ASP A 1 99 ? -9.298 -2.482 -13.498 1.00 86.38 99 ASP A N 1
ATOM 809 C CA . ASP A 1 99 ? -8.548 -1.282 -13.878 1.00 86.38 99 ASP A CA 1
ATOM 810 C C . ASP A 1 99 ? -7.041 -1.579 -13.928 1.00 86.38 99 ASP A C 1
ATOM 812 O O . ASP A 1 99 ? -6.358 -1.139 -14.853 1.00 86.38 99 ASP A O 1
ATOM 816 N N . ILE A 1 100 ? -6.534 -2.380 -12.983 1.00 86.81 100 ILE A N 1
ATOM 817 C CA . ILE A 1 100 ? -5.128 -2.815 -12.941 1.00 86.81 100 ILE A CA 1
ATOM 818 C C . ILE A 1 100 ? -4.809 -3.681 -14.159 1.00 86.81 100 ILE A C 1
ATOM 820 O O . ILE A 1 100 ? -3.810 -3.437 -14.834 1.00 86.81 100 ILE A O 1
ATOM 824 N N . ASP A 1 101 ? -5.676 -4.641 -14.479 1.00 88.12 101 ASP A N 1
ATOM 825 C CA . ASP A 1 101 ? -5.491 -5.525 -15.631 1.00 88.12 101 ASP A CA 1
ATOM 826 C C . ASP A 1 101 ? -5.544 -4.746 -16.951 1.00 88.12 101 ASP A C 1
ATOM 828 O O . ASP A 1 101 ? -4.724 -4.960 -17.846 1.00 88.12 101 ASP A O 1
ATOM 832 N N . SER A 1 102 ? -6.469 -3.786 -17.066 1.00 89.31 102 SER A N 1
ATOM 833 C CA . SER A 1 102 ? -6.570 -2.917 -18.242 1.00 89.31 102 SER A CA 1
ATOM 834 C C . SER A 1 102 ? -5.329 -2.038 -18.417 1.00 89.31 102 SER A C 1
ATOM 836 O O . SER A 1 102 ? -4.837 -1.868 -19.535 1.00 89.31 102 SER A O 1
ATOM 838 N N . PHE A 1 103 ? -4.782 -1.523 -17.311 1.00 88.94 103 PHE A N 1
ATOM 839 C CA . PHE A 1 103 ? -3.543 -0.760 -17.315 1.00 88.94 103 PHE A CA 1
ATOM 840 C C . PHE A 1 103 ? -2.363 -1.645 -17.717 1.00 88.94 103 PHE A C 1
ATOM 842 O O . PHE A 1 103 ? -1.587 -1.257 -18.587 1.00 88.94 103 PHE A O 1
ATOM 849 N N . ALA A 1 104 ? -2.266 -2.853 -17.158 1.00 87.88 104 ALA A N 1
ATOM 850 C CA . ALA A 1 104 ? -1.223 -3.813 -17.495 1.00 87.88 104 ALA A CA 1
ATOM 851 C C . ALA A 1 104 ? -1.226 -4.178 -18.980 1.00 87.88 104 ALA A C 1
ATOM 853 O O . ALA A 1 104 ? -0.177 -4.153 -19.624 1.00 87.88 104 ALA A O 1
ATOM 854 N N . ALA A 1 105 ? -2.408 -4.443 -19.538 1.00 88.62 105 ALA A N 1
ATOM 855 C CA . ALA A 1 105 ? -2.574 -4.750 -20.953 1.00 88.62 105 ALA A CA 1
ATOM 856 C C . ALA A 1 105 ? -2.214 -3.568 -21.864 1.00 88.62 105 ALA A C 1
ATOM 858 O O . ALA A 1 105 ? -1.714 -3.778 -22.965 1.00 88.62 105 ALA A O 1
ATOM 859 N N . LYS A 1 106 ? -2.467 -2.331 -21.421 1.00 90.88 106 LYS A N 1
ATOM 860 C CA . LYS A 1 106 ? -2.144 -1.123 -22.189 1.00 90.88 106 LYS A CA 1
ATOM 861 C C . LYS A 1 106 ? -0.664 -0.752 -22.106 1.00 90.88 106 LYS A C 1
ATOM 863 O O . LYS A 1 106 ? -0.127 -0.235 -23.076 1.00 90.88 106 LYS A O 1
ATOM 868 N N . TYR A 1 107 ? -0.043 -0.949 -20.947 1.00 91.06 107 TYR A N 1
ATOM 869 C CA . TYR A 1 107 ? 1.329 -0.529 -20.681 1.00 91.06 107 TYR A CA 1
ATOM 870 C C . TYR A 1 107 ? 2.355 -1.506 -21.266 1.00 91.06 107 TYR A C 1
ATOM 872 O O . TYR A 1 107 ? 3.350 -1.073 -21.847 1.00 91.06 107 TYR A O 1
ATOM 880 N N . LYS A 1 108 ? 2.115 -2.818 -21.163 1.00 87.62 108 LYS A N 1
ATOM 881 C CA . LYS A 1 108 ? 3.051 -3.832 -21.657 1.00 87.62 108 LYS A CA 1
ATOM 882 C C . LYS A 1 108 ? 3.192 -3.761 -23.182 1.00 87.62 108 LYS A C 1
ATOM 884 O O . LYS A 1 108 ? 2.201 -3.701 -23.900 1.00 87.62 108 LYS A O 1
ATOM 889 N N . ASP A 1 109 ? 4.434 -3.764 -23.657 1.00 85.38 109 ASP A N 1
ATOM 890 C CA . ASP A 1 109 ? 4.833 -3.603 -25.063 1.00 85.38 109 ASP A CA 1
ATOM 891 C C . ASP A 1 109 ? 4.433 -2.258 -25.699 1.00 85.38 109 ASP A C 1
ATOM 893 O O . ASP A 1 109 ? 4.489 -2.094 -26.921 1.00 85.38 109 ASP A O 1
ATOM 897 N N . SER A 1 110 ? 4.055 -1.270 -24.884 1.00 90.62 110 SER A N 1
ATOM 898 C CA . SER A 1 110 ? 3.711 0.070 -25.359 1.00 90.62 110 SER A CA 1
ATOM 899 C C . SER A 1 110 ? 4.939 0.958 -25.571 1.00 90.62 110 SER A C 1
ATOM 901 O O . SER A 1 110 ? 6.039 0.678 -25.086 1.00 90.62 110 SER A O 1
ATOM 903 N N . SER A 1 111 ? 4.742 2.080 -26.271 1.00 90.19 111 SER A N 1
ATOM 904 C CA . SER A 1 111 ? 5.745 3.147 -26.364 1.00 90.19 111 SER A CA 1
ATOM 905 C C . SER A 1 111 ? 6.159 3.663 -24.989 1.00 90.19 111 SER A C 1
ATOM 907 O O . SER A 1 111 ? 7.341 3.901 -24.768 1.00 90.19 111 SER A O 1
ATOM 909 N N . ASP A 1 112 ? 5.201 3.774 -24.069 1.00 89.69 112 ASP A N 1
ATOM 910 C CA . ASP A 1 112 ? 5.405 4.347 -22.738 1.00 89.69 112 ASP A CA 1
ATOM 911 C C . ASP A 1 112 ? 6.349 3.462 -21.914 1.00 89.69 112 ASP A C 1
ATOM 913 O O . ASP A 1 112 ? 7.263 3.949 -21.250 1.00 89.69 112 ASP A O 1
ATOM 917 N N . GLU A 1 113 ? 6.198 2.142 -22.026 1.00 91.69 113 GLU A N 1
ATOM 918 C CA . GLU A 1 113 ? 7.108 1.197 -21.385 1.00 91.69 113 GLU A CA 1
ATOM 919 C C . GLU A 1 113 ? 8.522 1.278 -21.969 1.00 91.69 113 GLU A C 1
ATOM 921 O O . GLU A 1 113 ? 9.506 1.272 -21.228 1.00 91.69 113 GLU A O 1
ATOM 926 N N . ILE A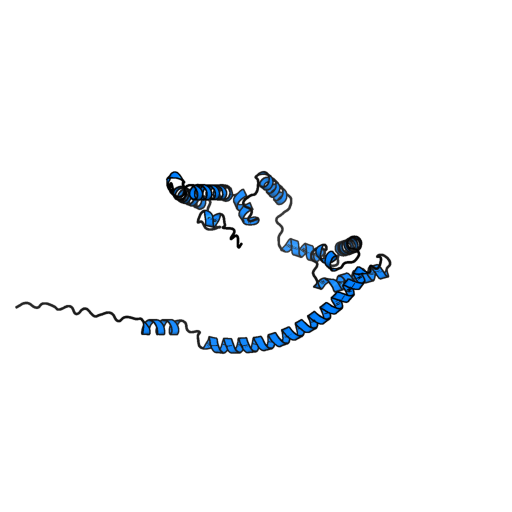 1 114 ? 8.649 1.385 -23.294 1.00 89.56 114 ILE A N 1
ATOM 927 C CA . ILE A 1 114 ? 9.961 1.530 -23.935 1.00 89.56 114 ILE A CA 1
ATOM 928 C C . ILE A 1 114 ? 10.627 2.832 -23.474 1.00 89.56 114 ILE A C 1
ATOM 930 O O . ILE A 1 114 ? 11.811 2.825 -23.138 1.00 89.56 114 ILE A O 1
ATOM 934 N N . GLU A 1 115 ? 9.882 3.935 -23.418 1.00 90.81 115 GLU A N 1
ATOM 935 C CA . GLU A 1 115 ? 10.373 5.222 -22.920 1.00 90.81 115 GLU A CA 1
ATOM 936 C C . GLU A 1 115 ? 10.821 5.140 -21.458 1.00 90.81 115 GLU A C 1
ATOM 938 O O . GLU A 1 115 ? 11.896 5.641 -21.117 1.00 90.81 115 GLU A O 1
ATOM 943 N N . ASP A 1 116 ? 10.059 4.454 -20.608 1.00 91.62 116 ASP A N 1
ATOM 944 C CA . ASP A 1 116 ? 10.410 4.230 -19.209 1.00 91.62 116 ASP A CA 1
ATOM 945 C C . ASP A 1 116 ? 11.686 3.389 -19.071 1.00 91.62 116 ASP A C 1
ATOM 947 O O . ASP A 1 116 ? 12.607 3.776 -18.344 1.00 91.62 116 ASP A O 1
ATOM 951 N N . ILE A 1 117 ? 11.798 2.279 -19.809 1.00 89.56 117 ILE A N 1
ATOM 952 C CA . ILE A 1 117 ? 13.001 1.430 -19.835 1.00 89.56 117 ILE A CA 1
ATOM 953 C C . ILE A 1 117 ? 14.220 2.247 -20.270 1.00 89.56 117 ILE A C 1
ATOM 955 O O . ILE A 1 117 ? 15.283 2.157 -19.654 1.00 89.56 117 ILE A O 1
ATOM 959 N N . VAL A 1 118 ? 14.076 3.060 -21.318 1.00 89.88 118 VAL A N 1
ATOM 960 C CA . VAL A 1 118 ? 15.138 3.926 -21.843 1.00 89.88 118 VAL A CA 1
ATOM 961 C C . VAL A 1 118 ? 15.552 4.975 -20.813 1.00 89.88 118 VAL A C 1
ATOM 963 O O . VAL A 1 118 ? 16.749 5.153 -20.561 1.00 89.88 118 VAL A O 1
ATOM 966 N N . ARG A 1 119 ? 14.578 5.642 -20.185 1.00 91.19 119 ARG A N 1
ATOM 967 C CA . ARG A 1 119 ? 14.814 6.644 -19.141 1.00 91.19 119 ARG A CA 1
ATOM 968 C C . ARG A 1 119 ? 15.590 6.034 -17.978 1.00 91.19 119 ARG A C 1
ATOM 970 O O . ARG A 1 119 ? 16.659 6.531 -17.623 1.00 91.19 119 ARG A O 1
ATOM 977 N N . PHE A 1 120 ? 15.112 4.915 -17.437 1.00 90.50 120 PHE A N 1
ATOM 978 C CA . PHE A 1 120 ? 15.765 4.259 -16.306 1.00 90.50 120 PHE A CA 1
ATOM 979 C C . PHE A 1 120 ? 17.105 3.624 -16.683 1.00 90.50 120 PHE A C 1
ATOM 981 O O . PHE A 1 120 ? 18.015 3.587 -15.853 1.00 90.50 120 PHE A O 1
ATOM 988 N N . TYR A 1 121 ? 17.289 3.190 -17.933 1.00 88.25 121 TYR A N 1
ATOM 989 C CA . TYR A 1 121 ? 18.592 2.750 -18.427 1.00 88.25 121 TYR A CA 1
ATOM 990 C C . TYR A 1 121 ? 19.638 3.867 -18.339 1.00 88.25 121 TYR A C 1
ATOM 992 O O . TYR A 1 121 ? 20.758 3.620 -17.878 1.00 88.25 121 TYR A O 1
ATOM 1000 N N . LEU A 1 122 ? 19.278 5.094 -18.725 1.00 88.44 122 LEU A N 1
ATOM 1001 C CA . LEU A 1 122 ? 20.167 6.253 -18.630 1.00 88.44 122 LEU A CA 1
ATOM 1002 C C . LEU A 1 122 ? 20.423 6.660 -17.173 1.00 88.44 122 LEU A C 1
ATOM 1004 O O . LEU A 1 122 ? 21.577 6.839 -16.787 1.00 88.44 122 LEU A O 1
ATOM 1008 N N . GLU A 1 123 ? 19.382 6.733 -16.341 1.00 89.88 123 GLU A N 1
ATOM 1009 C CA . GLU A 1 123 ? 19.513 7.130 -14.930 1.00 89.88 123 GLU A CA 1
ATOM 1010 C C . GLU A 1 123 ? 20.317 6.124 -14.095 1.00 89.88 123 GLU A C 1
ATOM 1012 O O . GLU A 1 123 ? 21.123 6.502 -13.242 1.00 89.88 123 GLU A O 1
ATOM 1017 N N . LYS A 1 124 ? 20.118 4.824 -14.335 1.00 87.00 124 LYS A N 1
ATOM 1018 C CA . LYS A 1 124 ? 20.742 3.738 -13.559 1.00 87.00 124 LYS A CA 1
ATOM 1019 C C . LYS A 1 124 ? 22.004 3.181 -14.213 1.00 87.00 124 LYS A C 1
ATOM 1021 O O . LYS A 1 124 ? 22.548 2.176 -13.750 1.00 87.00 124 LYS A O 1
ATOM 1026 N N . ASN A 1 125 ? 22.520 3.838 -15.255 1.00 83.44 125 ASN A N 1
ATOM 1027 C CA . ASN A 1 125 ? 23.713 3.420 -15.998 1.00 83.44 125 ASN A CA 1
ATOM 1028 C C . ASN A 1 125 ? 23.629 1.973 -16.531 1.00 83.44 125 ASN A C 1
ATOM 1030 O O . ASN A 1 125 ? 24.633 1.254 -16.570 1.00 83.44 125 ASN A O 1
ATOM 1034 N N . GLY A 1 126 ? 22.440 1.526 -16.933 1.00 79.88 126 GLY A N 1
ATOM 1035 C CA . GLY A 1 126 ? 22.191 0.188 -17.474 1.00 79.88 126 GLY A CA 1
ATOM 1036 C C . GLY A 1 126 ? 22.242 -0.958 -16.458 1.00 79.88 126 GLY A C 1
ATOM 1037 O O . GLY A 1 126 ? 22.519 -2.093 -16.840 1.00 79.88 126 GLY A O 1
ATOM 1038 N N . ASP A 1 127 ? 22.014 -0.693 -15.168 1.00 84.12 127 ASP A N 1
ATOM 1039 C CA . ASP A 1 127 ? 21.805 -1.758 -14.181 1.00 84.12 127 ASP A CA 1
ATOM 1040 C C . ASP A 1 127 ? 20.379 -2.322 -14.278 1.00 84.12 127 ASP A C 1
ATOM 1042 O O . ASP A 1 127 ? 19.408 -1.687 -13.872 1.00 84.12 127 ASP A O 1
ATOM 1046 N N . MET A 1 128 ? 20.254 -3.539 -14.807 1.00 80.38 128 MET A N 1
ATOM 1047 C CA . MET A 1 128 ? 18.952 -4.158 -15.069 1.00 80.38 128 MET A CA 1
ATOM 1048 C C . MET A 1 128 ? 18.169 -4.500 -13.804 1.00 80.38 128 MET A C 1
ATOM 1050 O O . MET A 1 128 ? 16.947 -4.582 -13.858 1.00 80.38 128 MET A O 1
ATOM 1054 N N . ARG A 1 129 ? 18.847 -4.722 -12.670 1.00 80.31 129 ARG A N 1
ATOM 1055 C CA . ARG A 1 129 ? 18.153 -5.025 -11.408 1.00 80.31 129 ARG A CA 1
ATOM 1056 C C . ARG A 1 129 ? 17.435 -3.789 -10.909 1.00 80.31 129 ARG A C 1
ATOM 1058 O O . ARG A 1 129 ? 16.269 -3.868 -10.555 1.00 80.31 129 ARG A O 1
ATOM 1065 N N . GLU A 1 130 ? 18.134 -2.661 -10.947 1.00 81.88 130 GLU A N 1
ATOM 1066 C CA . GLU A 1 130 ? 17.570 -1.367 -10.593 1.00 81.88 130 GLU A CA 1
ATOM 1067 C C . GLU A 1 130 ? 16.436 -1.000 -11.546 1.00 81.88 130 GLU A C 1
ATOM 1069 O O . GLU A 1 130 ? 15.368 -0.641 -11.079 1.00 81.88 130 GLU A O 1
ATOM 1074 N N . ILE A 1 131 ? 16.610 -1.170 -12.862 1.00 86.00 131 ILE A N 1
ATOM 1075 C CA . ILE A 1 131 ? 15.559 -0.848 -13.844 1.00 86.00 131 ILE A CA 1
ATOM 1076 C C . ILE A 1 131 ? 14.252 -1.600 -13.538 1.00 86.00 131 ILE A C 1
ATOM 1078 O O . ILE A 1 131 ? 13.197 -0.974 -13.517 1.00 86.00 131 ILE A O 1
ATOM 1082 N N . LEU A 1 132 ? 14.312 -2.896 -13.205 1.00 84.88 132 LEU A N 1
ATOM 1083 C CA . LEU A 1 132 ? 13.123 -3.665 -12.801 1.00 84.88 132 LEU A CA 1
ATOM 1084 C C . LEU A 1 132 ? 12.419 -3.105 -11.556 1.00 84.88 132 LEU A C 1
ATOM 1086 O O . LEU A 1 132 ? 11.214 -3.249 -11.403 1.00 84.88 132 LEU A O 1
ATOM 1090 N N . HIS A 1 133 ? 13.148 -2.473 -10.637 1.00 84.06 133 HIS A N 1
ATOM 1091 C CA . HIS A 1 133 ? 12.527 -1.879 -9.453 1.00 84.06 133 HIS A CA 1
ATOM 1092 C C . HIS A 1 133 ? 11.723 -0.613 -9.770 1.00 84.06 133 HIS A C 1
ATOM 1094 O O . HIS A 1 133 ? 10.863 -0.238 -8.974 1.00 84.06 133 HIS A O 1
ATOM 1100 N N . TYR A 1 134 ? 11.996 0.040 -10.902 1.00 86.25 134 TYR A N 1
ATOM 1101 C CA . TYR A 1 134 ? 11.361 1.303 -11.278 1.00 86.25 134 TYR A CA 1
ATOM 1102 C C . TYR A 1 134 ? 10.360 1.175 -12.428 1.00 86.25 134 TYR A C 1
ATOM 1104 O O . TYR A 1 134 ? 9.470 2.017 -12.523 1.00 86.25 134 TYR A O 1
ATOM 1112 N N . VAL A 1 135 ? 10.473 0.151 -13.282 1.00 89.19 135 VAL A N 1
ATOM 1113 C CA . VAL A 1 135 ? 9.513 -0.081 -14.371 1.00 89.19 135 VAL A CA 1
ATOM 1114 C C . VAL A 1 135 ? 8.231 -0.723 -13.809 1.00 89.19 135 VAL A C 1
ATOM 1116 O O . VAL A 1 135 ? 8.307 -1.809 -13.220 1.00 89.19 135 VAL A O 1
ATOM 1119 N N . PRO A 1 136 ? 7.054 -0.085 -13.979 1.00 88.81 136 PRO A N 1
ATOM 1120 C CA . PRO A 1 136 ? 5.765 -0.645 -13.591 1.00 88.81 136 PRO A CA 1
ATOM 1121 C C . PRO A 1 136 ? 5.547 -2.058 -14.127 1.00 88.81 136 PRO A C 1
ATOM 1123 O O . PRO A 1 136 ? 5.858 -2.348 -15.278 1.00 88.81 136 PRO A O 1
ATOM 1126 N N . LEU A 1 137 ? 4.965 -2.924 -13.290 1.00 85.25 137 LEU A N 1
ATOM 1127 C CA . LEU A 1 137 ? 4.551 -4.283 -13.667 1.00 85.25 137 LEU A CA 1
ATOM 1128 C C . LEU A 1 137 ? 5.680 -5.154 -14.244 1.00 85.25 137 LEU A C 1
ATOM 1130 O O . LEU A 1 137 ? 5.411 -6.095 -14.988 1.00 85.25 137 LEU A O 1
ATOM 1134 N N . SER A 1 138 ? 6.934 -4.842 -13.911 1.00 84.31 138 SER A N 1
ATOM 1135 C CA . SER A 1 138 ? 8.078 -5.595 -14.405 1.00 84.31 138 SER A CA 1
ATOM 1136 C C . SER A 1 138 ? 8.519 -6.671 -13.421 1.00 84.31 138 SER A C 1
ATOM 1138 O O . SER A 1 138 ? 8.696 -6.443 -12.220 1.00 84.31 138 SER A O 1
ATOM 1140 N N . GLU A 1 139 ? 8.729 -7.872 -13.949 1.00 80.56 139 GLU A N 1
ATOM 1141 C CA . GLU A 1 139 ? 9.267 -8.992 -13.197 1.00 80.56 139 GLU A CA 1
ATOM 1142 C C . GLU A 1 139 ? 10.610 -9.443 -13.766 1.00 80.56 139 GLU A C 1
ATOM 1144 O O . GLU A 1 139 ? 11.004 -9.146 -14.895 1.00 80.56 139 GLU A O 1
ATOM 1149 N N . ARG A 1 140 ? 11.333 -10.266 -12.998 1.00 76.75 140 ARG A N 1
ATOM 1150 C CA . ARG A 1 140 ? 12.580 -10.884 -13.482 1.00 76.75 140 ARG A CA 1
ATOM 1151 C C . ARG A 1 140 ? 12.370 -11.713 -14.755 1.00 76.75 140 ARG A C 1
ATOM 1153 O O . ARG A 1 140 ? 13.330 -11.921 -15.491 1.00 76.75 140 ARG A O 1
ATOM 1160 N N . ALA A 1 141 ? 11.151 -12.199 -14.990 1.00 79.06 141 ALA A N 1
ATOM 1161 C CA . ALA A 1 141 ? 10.783 -12.933 -16.194 1.00 79.06 141 ALA A CA 1
ATOM 1162 C C . ALA A 1 141 ? 10.751 -12.048 -17.454 1.00 79.06 141 ALA A C 1
ATOM 1164 O O . ALA A 1 141 ? 10.963 -12.570 -18.544 1.00 79.06 141 ALA A O 1
ATOM 1165 N N . ASP A 1 142 ? 10.565 -10.729 -17.322 1.00 82.81 142 ASP A N 1
ATOM 1166 C CA . ASP A 1 142 ? 10.509 -9.792 -18.454 1.00 82.81 142 ASP A CA 1
ATOM 1167 C C . ASP A 1 142 ? 11.898 -9.333 -18.931 1.00 82.81 142 ASP A C 1
ATOM 1169 O O . ASP A 1 142 ? 12.032 -8.725 -19.994 1.00 82.81 142 ASP A O 1
ATOM 1173 N N . LEU A 1 143 ? 12.963 -9.672 -18.196 1.00 83.12 143 LEU A N 1
ATOM 1174 C CA . LEU A 1 143 ? 14.338 -9.305 -18.541 1.00 83.12 143 LEU A CA 1
ATOM 1175 C C . LEU A 1 143 ? 14.769 -9.688 -19.973 1.00 83.12 143 LEU A C 1
ATOM 1177 O O . LEU A 1 143 ? 15.388 -8.847 -20.626 1.00 83.12 143 LEU A O 1
ATOM 1181 N N . PRO A 1 144 ? 14.454 -10.889 -20.510 1.00 84.38 144 PRO A N 1
ATOM 1182 C CA . PRO A 1 144 ? 14.742 -11.230 -21.904 1.00 84.38 144 PRO A CA 1
ATOM 1183 C C . PRO A 1 144 ? 14.145 -10.240 -22.902 1.00 84.38 144 PRO A C 1
ATOM 1185 O O . PRO A 1 144 ? 14.816 -9.854 -23.856 1.00 84.38 144 PRO A O 1
ATOM 1188 N N . ARG A 1 145 ? 12.912 -9.788 -22.656 1.00 86.56 145 ARG A N 1
ATOM 1189 C CA . ARG A 1 145 ? 12.225 -8.823 -23.513 1.00 86.56 145 ARG A CA 1
ATOM 1190 C C . ARG A 1 145 ? 12.882 -7.450 -23.428 1.00 86.56 145 ARG A C 1
ATOM 1192 O O . ARG A 1 145 ? 13.180 -6.859 -24.461 1.00 86.56 145 ARG A O 1
ATOM 1199 N N . PHE A 1 146 ? 13.195 -6.991 -22.215 1.00 87.56 146 PHE A N 1
ATOM 1200 C CA . PHE A 1 146 ? 13.904 -5.726 -22.005 1.00 87.56 146 PHE A CA 1
ATOM 1201 C C . PHE A 1 146 ? 15.285 -5.723 -22.666 1.00 87.56 146 PHE A C 1
ATOM 1203 O O . PHE A 1 146 ? 15.674 -4.715 -23.250 1.00 87.56 146 PHE A O 1
ATOM 1210 N N . TRP A 1 147 ? 16.018 -6.841 -22.630 1.00 86.25 147 TRP A N 1
ATOM 1211 C CA . TRP A 1 147 ? 17.296 -6.953 -23.337 1.00 86.25 147 TRP A CA 1
ATOM 1212 C C . TRP A 1 147 ? 17.151 -6.866 -24.842 1.00 86.25 147 TRP A C 1
ATOM 1214 O O . TRP A 1 147 ? 17.976 -6.204 -25.453 1.00 86.25 147 TRP A O 1
ATOM 1224 N N . ASN A 1 148 ? 16.130 -7.488 -25.431 1.00 87.81 148 ASN A N 1
ATOM 1225 C CA . ASN A 1 148 ? 15.901 -7.382 -26.872 1.00 87.81 148 ASN A CA 1
ATOM 1226 C C . ASN A 1 148 ? 15.624 -5.923 -27.265 1.00 87.81 148 ASN A C 1
ATOM 1228 O O . ASN A 1 148 ? 16.296 -5.393 -28.143 1.00 87.81 148 ASN A O 1
ATOM 1232 N N . ILE A 1 149 ? 14.738 -5.242 -26.528 1.00 87.75 149 ILE A N 1
ATOM 1233 C CA . ILE A 1 149 ? 14.420 -3.820 -26.748 1.00 87.75 149 ILE A CA 1
ATOM 1234 C C . ILE A 1 149 ? 15.682 -2.950 -26.629 1.00 87.75 149 ILE A C 1
ATOM 1236 O O . ILE A 1 149 ? 15.971 -2.123 -27.494 1.00 87.75 149 ILE A O 1
ATOM 1240 N N . LEU A 1 150 ? 16.461 -3.132 -25.560 1.00 87.38 150 LEU A N 1
ATOM 1241 C CA . LEU A 1 150 ? 17.682 -2.359 -25.332 1.00 87.38 150 LEU A CA 1
ATOM 1242 C C . LEU A 1 150 ? 18.777 -2.687 -26.352 1.00 87.38 150 LEU A C 1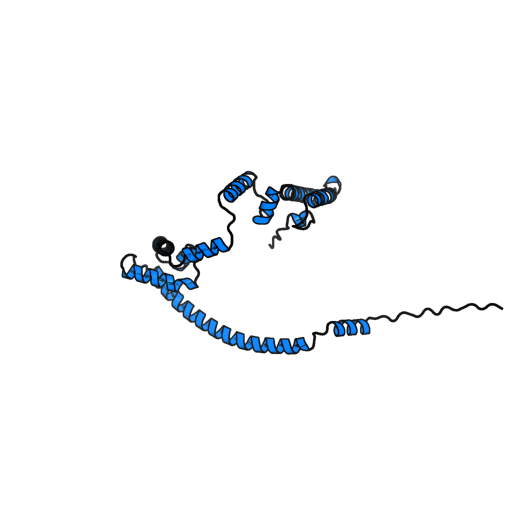
ATOM 1244 O O . LEU A 1 150 ? 19.463 -1.776 -26.811 1.00 87.38 150 LEU A O 1
ATOM 1248 N N . ASP A 1 151 ? 18.945 -3.955 -26.730 1.00 88.50 151 ASP A N 1
ATOM 1249 C CA . ASP A 1 151 ? 19.904 -4.376 -27.751 1.00 88.50 151 ASP A CA 1
ATOM 1250 C C . ASP A 1 151 ? 19.565 -3.743 -29.108 1.00 88.50 151 ASP A C 1
ATOM 1252 O O . ASP A 1 151 ? 20.474 -3.240 -29.772 1.00 88.50 151 ASP A O 1
ATOM 1256 N N . ASP A 1 152 ? 18.287 -3.699 -29.493 1.00 88.38 152 ASP A N 1
ATOM 1257 C CA . ASP A 1 152 ? 17.828 -3.055 -30.730 1.00 88.38 152 ASP A CA 1
ATOM 1258 C C . ASP A 1 152 ? 18.114 -1.544 -30.714 1.00 88.38 152 ASP A C 1
ATOM 1260 O O . ASP A 1 152 ? 18.614 -0.973 -31.689 1.00 88.38 152 ASP A O 1
ATOM 1264 N N . LEU A 1 153 ? 17.886 -0.881 -29.577 1.00 88.12 153 LEU A N 1
ATOM 1265 C CA . LEU A 1 153 ? 18.162 0.550 -29.409 1.00 88.12 153 LEU A CA 1
ATOM 1266 C C . LEU A 1 153 ? 19.663 0.878 -29.373 1.00 88.12 153 LEU A C 1
ATOM 1268 O O . LEU A 1 153 ? 20.085 1.915 -29.898 1.00 88.12 153 LEU A O 1
ATOM 1272 N N . ILE A 1 154 ? 20.482 0.000 -28.790 1.00 87.62 154 ILE A N 1
ATOM 1273 C CA . ILE A 1 154 ? 21.947 0.114 -28.804 1.00 87.62 154 ILE A CA 1
ATOM 1274 C C . ILE A 1 154 ? 22.475 -0.101 -30.229 1.00 87.62 154 ILE A C 1
ATOM 1276 O O . ILE A 1 154 ? 23.336 0.658 -30.680 1.00 87.62 154 ILE A O 1
ATOM 1280 N N . GLN A 1 155 ? 21.940 -1.078 -30.972 1.00 88.94 155 GLN A N 1
ATOM 1281 C CA . GLN A 1 155 ? 22.279 -1.306 -32.384 1.00 88.94 155 GLN A CA 1
ATOM 1282 C C . GLN A 1 155 ? 21.915 -0.100 -33.256 1.00 88.94 155 GLN A C 1
ATOM 1284 O O . GLN A 1 155 ? 22.716 0.329 -34.088 1.00 88.94 155 GLN A O 1
ATOM 1289 N N . ALA A 1 156 ? 20.760 0.518 -32.998 1.00 88.50 156 ALA A N 1
ATOM 1290 C CA . ALA A 1 156 ? 20.331 1.758 -33.639 1.00 88.50 156 ALA A CA 1
ATOM 1291 C C . ALA A 1 156 ? 21.156 2.998 -33.223 1.00 88.50 156 ALA A C 1
ATOM 1293 O O . ALA A 1 156 ? 20.854 4.104 -33.671 1.00 88.50 156 ALA A O 1
ATOM 1294 N N . LYS A 1 157 ? 22.181 2.840 -32.367 1.00 81.88 157 LYS A N 1
ATOM 1295 C CA . LYS A 1 157 ? 23.019 3.910 -31.790 1.00 81.88 157 LYS A CA 1
ATOM 1296 C C . LYS A 1 157 ? 22.229 4.984 -31.029 1.00 81.88 157 LYS A C 1
ATOM 1298 O O . LYS A 1 157 ? 22.729 6.090 -30.836 1.00 81.88 157 LYS A O 1
ATOM 1303 N N . LYS A 1 158 ? 21.014 4.662 -30.573 1.00 82.00 158 LYS A N 1
ATOM 1304 C CA . LYS A 1 158 ? 20.174 5.562 -29.766 1.00 82.00 158 LYS A CA 1
ATOM 1305 C C . LYS A 1 158 ? 20.545 5.533 -28.284 1.00 82.00 158 LYS A C 1
ATOM 1307 O O . LYS A 1 158 ? 20.230 6.479 -27.570 1.00 82.00 158 LYS A O 1
ATOM 1312 N N . LEU A 1 159 ? 21.231 4.479 -27.830 1.00 83.81 159 LEU A N 1
ATOM 1313 C CA . LEU A 1 159 ? 21.688 4.338 -26.449 1.00 83.81 159 LEU A CA 1
ATOM 1314 C C . LEU A 1 159 ? 23.171 3.964 -26.341 1.00 83.81 159 LEU A C 1
ATOM 1316 O O . LEU A 1 159 ? 23.659 3.137 -27.117 1.00 83.81 159 LEU A O 1
ATOM 1320 N N . PRO A 1 160 ? 23.898 4.525 -25.354 1.00 83.25 160 PRO A N 1
ATOM 1321 C CA . PRO A 1 160 ? 25.277 4.151 -25.096 1.00 83.25 160 PRO A CA 1
ATOM 1322 C C . PRO A 1 160 ? 25.344 2.773 -24.432 1.00 83.25 160 PRO A C 1
ATOM 1324 O O . PRO A 1 160 ? 24.599 2.467 -23.499 1.00 83.25 160 PRO A O 1
ATOM 1327 N N . LYS A 1 161 ? 26.289 1.943 -24.871 1.00 82.31 161 LYS A N 1
ATOM 1328 C CA . LYS A 1 161 ? 26.547 0.640 -24.253 1.00 82.31 161 LYS A CA 1
ATOM 1329 C C . LYS A 1 161 ? 27.237 0.834 -22.900 1.00 82.31 161 LYS A C 1
ATOM 1331 O O . LYS A 1 161 ? 28.320 1.416 -22.843 1.00 82.31 161 LYS A O 1
ATOM 1336 N N . SER A 1 162 ? 26.634 0.353 -21.812 1.00 83.06 162 SER A N 1
ATOM 1337 C CA . SER A 1 162 ? 27.209 0.488 -20.468 1.00 83.06 162 SER A CA 1
ATOM 1338 C C . SER A 1 162 ? 27.910 -0.795 -20.000 1.00 83.06 162 SER A C 1
ATOM 1340 O O . SER A 1 162 ? 27.507 -1.914 -20.320 1.00 83.06 162 SER A O 1
ATOM 1342 N N . LYS A 1 163 ? 28.957 -0.648 -19.177 1.00 81.81 163 LYS A N 1
ATOM 1343 C CA . LYS A 1 163 ? 29.673 -1.792 -18.576 1.00 81.81 163 LYS A CA 1
ATOM 1344 C C . LYS A 1 163 ? 28.783 -2.595 -17.617 1.00 81.81 163 LYS A C 1
ATOM 1346 O O . LYS A 1 163 ? 28.915 -3.813 -17.512 1.00 81.81 163 LYS A O 1
ATOM 1351 N N . LYS A 1 164 ? 27.871 -1.918 -16.907 1.00 80.75 164 LYS A N 1
ATOM 1352 C CA . LYS A 1 164 ? 26.935 -2.561 -15.970 1.00 80.75 164 LYS A CA 1
ATOM 1353 C C . LYS A 1 164 ? 25.861 -3.366 -16.698 1.00 80.75 164 LYS A C 1
ATOM 1355 O O . LYS A 1 164 ? 25.487 -4.428 -16.204 1.00 80.75 164 LYS A O 1
ATOM 1360 N N . TYR A 1 165 ? 25.432 -2.915 -17.875 1.00 81.19 165 TYR A N 1
ATOM 1361 C CA . TYR A 1 165 ? 24.499 -3.645 -18.728 1.00 81.19 165 TYR A CA 1
ATOM 1362 C C . TYR A 1 165 ? 25.084 -4.986 -19.175 1.00 81.19 165 TYR A C 1
ATOM 1364 O O . TYR A 1 165 ? 24.463 -6.033 -18.988 1.00 81.19 165 TYR A O 1
ATOM 1372 N N . GLU A 1 166 ? 26.330 -4.987 -19.655 1.00 79.38 166 GLU A N 1
ATOM 1373 C CA . GLU A 1 166 ? 27.030 -6.218 -20.042 1.00 79.38 166 GLU A CA 1
ATOM 1374 C C . GLU A 1 166 ? 27.225 -7.175 -18.857 1.00 79.38 166 GLU A C 1
ATOM 1376 O O . GLU A 1 166 ? 26.962 -8.375 -18.969 1.00 79.38 166 GLU A O 1
ATOM 1381 N N . ALA A 1 167 ? 27.627 -6.645 -17.697 1.00 79.00 167 ALA A N 1
ATOM 1382 C CA . ALA A 1 167 ? 27.771 -7.438 -16.479 1.00 79.00 167 ALA A CA 1
ATOM 1383 C C . ALA A 1 167 ? 26.431 -8.033 -16.009 1.00 79.00 167 ALA A C 1
ATOM 1385 O O . ALA A 1 167 ? 26.386 -9.177 -15.555 1.00 79.00 167 ALA A O 1
ATOM 1386 N N . SER A 1 168 ? 25.339 -7.276 -16.137 1.00 71.38 168 SER A N 1
ATOM 1387 C CA . SER A 1 168 ? 23.988 -7.724 -15.784 1.00 71.38 168 SER A CA 1
ATOM 1388 C C . SER A 1 168 ? 23.504 -8.829 -16.719 1.00 71.38 168 SER A C 1
ATOM 1390 O O . SER A 1 168 ? 22.968 -9.831 -16.252 1.00 71.38 168 SER A O 1
ATOM 1392 N N . LYS A 1 169 ? 23.768 -8.697 -18.023 1.00 73.44 169 LYS A N 1
ATOM 1393 C CA . LYS A 1 169 ? 23.428 -9.704 -19.036 1.00 73.44 169 LYS A CA 1
ATOM 1394 C C . LYS A 1 169 ? 24.181 -11.020 -18.820 1.00 73.44 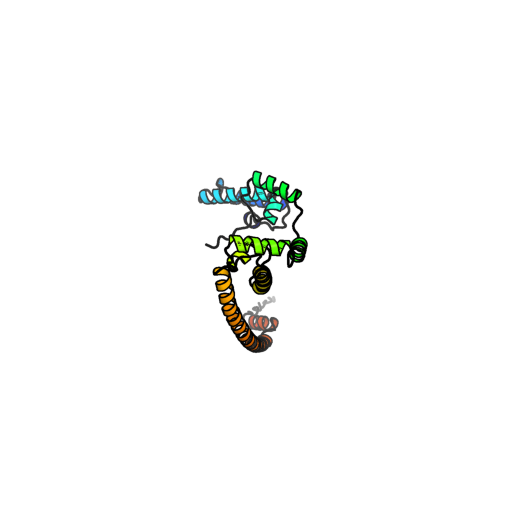169 LYS A C 1
ATOM 1396 O O . LYS A 1 169 ? 23.593 -12.086 -18.973 1.00 73.44 169 LYS A O 1
ATOM 1401 N N . LYS A 1 170 ? 25.458 -10.956 -18.420 1.00 69.12 170 LYS A N 1
ATOM 1402 C CA . LYS A 1 170 ? 26.258 -12.148 -18.091 1.00 69.12 170 LYS A CA 1
ATOM 1403 C C . LYS A 1 170 ? 25.693 -12.884 -16.871 1.00 69.12 170 LYS A C 1
ATOM 1405 O O . LYS A 1 170 ? 25.382 -14.060 -16.975 1.00 69.12 170 LYS A O 1
ATOM 1410 N N . LYS A 1 171 ? 25.438 -12.162 -15.773 1.00 63.75 171 LYS A N 1
ATOM 1411 C CA . LYS A 1 171 ? 24.914 -12.752 -14.528 1.00 63.75 171 LYS A CA 1
ATOM 1412 C C . LYS A 1 171 ? 23.562 -13.445 -14.692 1.00 63.75 171 LYS A C 1
ATOM 1414 O O . LYS A 1 171 ? 23.275 -14.369 -13.946 1.00 63.75 171 LYS A O 1
ATOM 1419 N N . VAL A 1 172 ? 22.703 -12.994 -15.609 1.00 60.81 172 VAL A N 1
ATOM 1420 C CA . VAL A 1 172 ? 21.411 -13.667 -15.818 1.00 60.81 172 VAL A CA 1
ATOM 1421 C C . VAL A 1 172 ? 21.511 -14.889 -16.723 1.00 60.81 172 VAL A C 1
ATOM 1423 O O . VAL A 1 172 ? 20.709 -15.796 -16.545 1.00 60.81 172 VAL A O 1
ATOM 1426 N N . ARG A 1 173 ? 22.497 -14.981 -17.624 1.00 58.56 173 ARG A N 1
ATOM 1427 C CA . ARG A 1 173 ? 22.784 -16.263 -18.295 1.00 58.56 173 ARG A CA 1
ATOM 1428 C C . ARG A 1 173 ? 23.142 -17.328 -17.262 1.00 58.56 173 ARG A C 1
ATOM 1430 O O . ARG A 1 173 ? 22.498 -18.367 -17.248 1.00 58.56 173 ARG A O 1
ATOM 1437 N N . ASP A 1 174 ? 24.011 -16.973 -16.318 1.00 58.00 174 ASP A N 1
ATOM 1438 C CA . ASP A 1 174 ? 24.407 -17.853 -15.214 1.00 58.00 174 ASP A CA 1
ATOM 1439 C C . ASP A 1 174 ? 23.188 -18.257 -14.340 1.00 58.00 174 ASP A C 1
ATOM 1441 O O . ASP A 1 174 ? 22.993 -19.427 -14.031 1.00 58.00 174 ASP A O 1
ATOM 1445 N N . ILE A 1 175 ? 22.289 -17.311 -14.017 1.00 58.34 175 ILE A N 1
ATOM 1446 C CA . ILE A 1 175 ? 21.056 -17.591 -13.245 1.00 58.34 175 ILE A CA 1
ATOM 1447 C C . ILE A 1 175 ? 20.019 -18.389 -14.054 1.00 58.34 175 ILE A C 1
ATOM 1449 O O . ILE A 1 175 ? 19.234 -19.132 -13.473 1.00 58.34 175 ILE A O 1
ATOM 1453 N N . LYS A 1 176 ? 19.940 -18.207 -15.377 1.00 58.12 176 LYS A N 1
ATOM 1454 C CA . LYS A 1 176 ? 19.008 -18.949 -16.237 1.00 58.12 176 LYS A CA 1
ATOM 1455 C C . LYS A 1 176 ? 19.439 -20.412 -16.344 1.00 58.12 176 LYS A C 1
ATOM 1457 O O . LYS A 1 176 ? 18.589 -21.281 -16.210 1.00 58.12 176 LYS A O 1
ATOM 1462 N N . GLU A 1 177 ? 20.740 -20.657 -16.477 1.00 49.62 177 GLU A N 1
ATOM 1463 C CA . GLU A 1 177 ? 21.330 -21.997 -16.407 1.00 49.62 177 GLU A CA 1
ATOM 1464 C C . GLU A 1 177 ? 21.076 -22.637 -15.027 1.00 49.62 177 GLU A C 1
ATOM 1466 O O . GLU A 1 177 ? 20.589 -23.761 -14.958 1.00 49.62 177 GLU A O 1
ATOM 1471 N N . GLU A 1 178 ? 21.267 -21.904 -13.921 1.00 50.19 178 GLU A N 1
ATOM 1472 C CA . GLU A 1 178 ? 20.936 -22.397 -12.570 1.00 50.19 178 GLU A CA 1
ATOM 1473 C C . GLU A 1 178 ? 19.437 -22.666 -12.366 1.00 50.19 178 GLU A C 1
ATOM 1475 O O . GLU A 1 178 ? 19.066 -23.661 -11.748 1.00 50.19 178 GLU A O 1
ATOM 1480 N N . LYS A 1 179 ? 18.550 -21.804 -12.877 1.00 54.81 179 LYS A N 1
ATOM 1481 C CA . LYS A 1 179 ? 17.096 -22.000 -12.779 1.00 54.81 179 LYS A CA 1
ATOM 1482 C C . LYS A 1 179 ? 16.605 -23.171 -13.621 1.00 54.81 179 LYS A C 1
ATOM 1484 O O . LYS A 1 179 ? 15.727 -23.877 -13.147 1.00 54.81 179 LYS A O 1
ATOM 1489 N N . GLU A 1 180 ? 17.162 -23.393 -14.810 1.00 56.28 180 GLU A N 1
ATOM 1490 C CA . GLU A 1 180 ? 16.852 -24.568 -15.637 1.00 56.28 180 GLU A CA 1
ATOM 1491 C C . GLU A 1 180 ? 17.314 -25.865 -14.948 1.00 56.28 180 GLU A C 1
ATOM 1493 O O . GLU A 1 180 ? 16.590 -26.859 -14.961 1.00 56.28 180 GLU A O 1
ATOM 1498 N N . ILE A 1 181 ? 18.460 -25.847 -14.257 1.00 52.66 181 ILE A N 1
ATOM 1499 C CA . ILE A 1 181 ? 18.925 -26.973 -13.429 1.00 52.66 181 ILE A CA 1
ATOM 1500 C C . ILE A 1 181 ? 17.983 -27.198 -12.232 1.00 52.66 181 ILE A C 1
ATOM 1502 O O . ILE A 1 181 ? 17.549 -28.322 -11.993 1.00 52.66 181 ILE A O 1
ATOM 1506 N N . ILE A 1 182 ? 17.587 -26.136 -11.519 1.00 52.91 182 ILE A N 1
ATOM 1507 C CA . ILE A 1 182 ? 16.658 -26.225 -10.378 1.00 52.91 182 ILE A CA 1
ATOM 1508 C C . ILE A 1 182 ? 15.246 -26.658 -10.820 1.00 52.91 182 ILE A C 1
ATOM 1510 O O . ILE A 1 182 ? 14.604 -27.440 -10.119 1.00 52.91 182 ILE A O 1
ATOM 1514 N N . GLU A 1 183 ? 14.735 -26.183 -11.960 1.00 51.62 183 GLU A N 1
ATOM 1515 C CA . GLU A 1 183 ? 13.446 -26.614 -12.530 1.00 51.62 183 GLU A CA 1
ATOM 1516 C C . GLU A 1 183 ? 13.452 -28.096 -12.918 1.00 51.62 183 GLU A C 1
ATOM 1518 O O . GLU A 1 183 ? 12.460 -28.793 -12.702 1.00 51.62 183 GLU A O 1
ATOM 1523 N N . ASN A 1 184 ? 14.567 -28.604 -13.442 1.00 53.72 184 ASN A N 1
ATOM 1524 C CA . ASN A 1 184 ? 14.715 -30.028 -13.734 1.00 53.72 184 ASN A CA 1
ATOM 1525 C C . ASN A 1 184 ? 14.801 -30.868 -12.442 1.00 53.72 184 ASN A C 1
ATOM 1527 O O . ASN A 1 184 ? 14.067 -31.847 -12.310 1.00 53.72 184 ASN A O 1
ATOM 1531 N N . ASP A 1 185 ? 15.560 -30.423 -11.436 1.00 48.91 185 ASP A N 1
ATOM 1532 C CA . ASP A 1 185 ? 15.648 -31.083 -10.118 1.00 48.91 185 ASP A CA 1
ATOM 1533 C C . ASP A 1 185 ? 14.315 -31.067 -9.344 1.00 48.91 185 ASP A C 1
ATOM 1535 O O . ASP A 1 185 ? 13.996 -31.968 -8.560 1.00 48.91 185 ASP A O 1
ATOM 1539 N N . THR A 1 186 ? 13.520 -30.008 -9.512 1.00 46.25 186 THR A N 1
ATOM 1540 C CA . THR A 1 186 ? 12.201 -29.877 -8.873 1.00 46.25 186 THR A CA 1
ATOM 1541 C C . THR A 1 186 ? 11.135 -30.709 -9.575 1.00 46.25 186 THR A C 1
ATOM 1543 O O . THR A 1 186 ? 10.260 -31.234 -8.884 1.00 46.25 186 THR A O 1
ATOM 1546 N N . LYS A 1 187 ? 11.234 -30.919 -10.895 1.00 52.97 187 LYS A N 1
ATOM 1547 C CA . LYS A 1 187 ? 10.407 -31.896 -11.622 1.00 52.97 187 LYS A CA 1
ATOM 1548 C C . LYS A 1 187 ? 10.669 -33.326 -11.142 1.00 52.97 187 LYS A C 1
ATOM 1550 O O . LYS A 1 187 ? 9.704 -33.993 -10.769 1.00 52.97 187 LYS A O 1
ATOM 1555 N N . GLU A 1 188 ? 11.932 -33.742 -11.005 1.00 47.44 188 GLU A N 1
ATOM 1556 C CA . GLU A 1 188 ? 12.291 -35.063 -10.447 1.00 47.44 188 GLU A CA 1
ATOM 1557 C C . GLU A 1 188 ? 11.821 -35.240 -8.988 1.00 47.44 188 GLU A C 1
ATOM 1559 O O . GLU A 1 188 ? 11.350 -36.308 -8.581 1.00 47.44 188 GLU A O 1
ATOM 1564 N N . LYS A 1 189 ? 11.884 -34.178 -8.172 1.00 45.91 189 LYS A N 1
ATOM 1565 C CA . LYS A 1 189 ? 11.322 -34.197 -6.809 1.00 45.91 189 LYS A CA 1
ATOM 1566 C C . LYS A 1 189 ? 9.794 -34.225 -6.796 1.00 45.91 189 LYS A C 1
ATOM 1568 O O . LYS A 1 189 ? 9.233 -34.826 -5.881 1.00 45.91 189 LYS A O 1
ATOM 1573 N N . SER A 1 190 ? 9.121 -33.606 -7.767 1.00 40.75 190 SER A N 1
ATOM 1574 C CA . SER A 1 190 ? 7.656 -33.607 -7.861 1.00 40.75 190 SER A CA 1
ATOM 1575 C C . SER A 1 190 ? 7.100 -34.998 -8.181 1.00 40.75 190 SER A C 1
ATOM 1577 O O . SER A 1 190 ? 6.169 -35.431 -7.502 1.00 40.75 190 SER A O 1
ATOM 1579 N N . GLU A 1 191 ? 7.748 -35.752 -9.079 1.00 47.72 191 GLU A N 1
ATOM 1580 C CA . GLU A 1 191 ? 7.383 -37.143 -9.395 1.00 47.72 191 GLU A CA 1
ATOM 1581 C C . GLU A 1 191 ? 7.555 -38.066 -8.175 1.00 47.72 191 GLU A C 1
ATOM 1583 O O . GLU A 1 191 ? 6.691 -38.890 -7.862 1.00 47.72 191 GLU A O 1
ATOM 1588 N N . ASN A 1 192 ? 8.626 -37.880 -7.397 1.00 53.22 192 ASN A N 1
ATOM 1589 C CA . ASN A 1 192 ? 8.816 -38.612 -6.140 1.00 53.22 192 ASN A CA 1
ATOM 1590 C C . ASN A 1 192 ? 7.788 -38.232 -5.058 1.00 53.22 192 ASN A C 1
ATOM 1592 O O . ASN A 1 192 ? 7.387 -39.079 -4.252 1.00 53.22 192 ASN A O 1
ATOM 1596 N N . ASN A 1 193 ? 7.326 -36.980 -5.037 1.00 53.44 193 ASN A N 1
ATOM 1597 C CA . ASN A 1 193 ? 6.342 -36.511 -4.064 1.00 53.44 193 ASN A CA 1
ATOM 1598 C C . ASN A 1 193 ? 4.916 -36.970 -4.416 1.00 53.44 193 ASN A C 1
ATOM 1600 O O . ASN A 1 193 ? 4.137 -37.274 -3.512 1.00 53.44 193 ASN A O 1
ATOM 1604 N N . GLU A 1 194 ? 4.582 -37.115 -5.703 1.00 49.94 194 GLU A N 1
ATOM 1605 C CA . GLU A 1 194 ? 3.337 -37.762 -6.143 1.00 49.94 194 GLU A CA 1
ATOM 1606 C C . GLU A 1 194 ? 3.271 -39.230 -5.707 1.00 49.94 194 GLU A C 1
ATOM 1608 O O . GLU A 1 194 ? 2.246 -39.667 -5.174 1.00 49.94 194 GLU A O 1
ATOM 1613 N N . ASN A 1 195 ? 4.381 -39.966 -5.813 1.00 62.94 195 ASN A N 1
ATOM 1614 C CA . ASN A 1 195 ? 4.478 -41.345 -5.324 1.00 62.94 195 ASN A CA 1
ATOM 1615 C C . ASN A 1 195 ? 4.290 -41.442 -3.797 1.00 62.94 195 ASN A C 1
ATOM 1617 O O . ASN A 1 195 ? 3.604 -42.341 -3.297 1.00 62.94 195 ASN A O 1
ATOM 1621 N N . MET A 1 196 ? 4.825 -40.480 -3.041 1.00 46.50 196 MET A N 1
ATOM 1622 C CA . MET A 1 196 ? 4.653 -40.410 -1.587 1.00 46.50 196 MET A CA 1
ATOM 1623 C C . MET A 1 196 ? 3.240 -39.963 -1.178 1.00 46.50 196 MET A C 1
ATOM 1625 O O . MET A 1 196 ? 2.660 -40.525 -0.248 1.00 46.50 196 MET A O 1
ATOM 1629 N N . MET A 1 197 ? 2.627 -39.029 -1.905 1.00 50.44 197 MET A N 1
ATOM 1630 C CA . MET A 1 197 ? 1.230 -38.629 -1.705 1.00 50.44 197 MET A CA 1
ATOM 1631 C C . MET A 1 197 ? 0.253 -39.758 -2.046 1.00 50.44 197 MET A C 1
ATOM 1633 O O . MET A 1 197 ? -0.737 -39.944 -1.334 1.00 50.44 197 MET A O 1
ATOM 1637 N N . ALA A 1 198 ? 0.542 -40.559 -3.074 1.00 59.66 198 ALA A N 1
ATOM 1638 C CA . ALA A 1 198 ? -0.213 -41.768 -3.391 1.00 59.66 198 ALA A CA 1
ATOM 1639 C C . ALA A 1 198 ? -0.119 -42.809 -2.258 1.00 59.66 198 ALA A C 1
ATOM 1641 O O . ALA A 1 198 ? -1.133 -43.408 -1.884 1.00 59.66 198 ALA A O 1
ATOM 1642 N N . LEU A 1 199 ? 1.059 -42.966 -1.640 1.00 53.94 199 LEU A N 1
ATOM 1643 C CA . LEU A 1 199 ? 1.265 -43.830 -0.473 1.00 53.94 199 LEU A CA 1
ATOM 1644 C C . LEU A 1 199 ? 0.516 -43.316 0.773 1.00 53.94 199 LEU A C 1
ATOM 1646 O O . LEU A 1 199 ? -0.176 -44.089 1.437 1.00 53.94 199 LEU A O 1
ATOM 1650 N N . ILE A 1 200 ? 0.567 -42.008 1.050 1.00 55.50 200 ILE A N 1
ATOM 1651 C CA . ILE A 1 200 ? -0.153 -41.364 2.165 1.00 55.50 200 ILE A CA 1
ATOM 1652 C C . ILE A 1 200 ? -1.673 -41.468 1.978 1.00 55.50 200 ILE A C 1
ATOM 1654 O O . ILE A 1 200 ? -2.396 -41.721 2.941 1.00 55.50 200 ILE A O 1
ATOM 1658 N N . ARG A 1 201 ? -2.180 -41.341 0.745 1.00 56.06 201 ARG A N 1
ATOM 1659 C CA . ARG A 1 201 ? -3.609 -41.513 0.426 1.00 56.06 201 ARG A CA 1
ATOM 1660 C C . ARG A 1 201 ? -4.069 -42.958 0.670 1.00 56.06 201 ARG A C 1
ATOM 1662 O O . ARG A 1 201 ? -5.162 -43.168 1.192 1.00 56.06 201 ARG A O 1
ATOM 1669 N N . LYS A 1 202 ? -3.203 -43.944 0.401 1.00 54.97 202 LYS A N 1
ATOM 1670 C CA . LYS A 1 202 ? -3.429 -45.370 0.708 1.00 54.97 202 LYS A CA 1
ATOM 1671 C C . LYS A 1 202 ? -3.432 -45.661 2.218 1.00 54.97 202 LYS A C 1
ATOM 1673 O O . LYS A 1 202 ? -4.156 -46.547 2.663 1.00 54.97 202 LYS A O 1
ATOM 1678 N N . ILE A 1 203 ? -2.665 -44.900 3.006 1.00 56.03 203 ILE A N 1
ATOM 1679 C CA . ILE A 1 203 ? -2.642 -44.976 4.479 1.00 56.03 203 ILE A CA 1
ATOM 1680 C C . ILE A 1 203 ? -3.867 -44.275 5.093 1.00 56.03 203 ILE A C 1
ATOM 1682 O O . ILE A 1 203 ? -4.508 -44.840 5.975 1.00 56.03 203 ILE A O 1
ATOM 1686 N N . LYS A 1 204 ? -4.259 -43.096 4.589 1.00 50.41 204 LYS A N 1
ATOM 1687 C CA . LYS A 1 204 ? -5.462 -42.366 5.038 1.00 50.41 204 LYS A CA 1
ATOM 1688 C C . LYS A 1 204 ? -6.774 -43.064 4.681 1.00 50.41 204 LYS A C 1
ATOM 1690 O O . LYS A 1 204 ? -7.721 -42.979 5.452 1.00 50.41 204 LYS A O 1
ATOM 1695 N N . GLY A 1 205 ? -6.822 -43.818 3.582 1.00 52.28 205 GLY A N 1
ATOM 1696 C CA . GLY A 1 205 ? -7.973 -44.667 3.250 1.00 52.28 205 GLY A CA 1
ATOM 1697 C C . GLY A 1 205 ? -8.287 -45.743 4.302 1.00 52.28 205 GLY A C 1
ATOM 1698 O O . GLY A 1 205 ? -9.389 -46.271 4.299 1.00 52.28 205 GLY A O 1
ATOM 1699 N N . ARG A 1 206 ? -7.355 -46.044 5.221 1.00 51.69 206 ARG A N 1
ATOM 1700 C CA . ARG A 1 206 ? -7.581 -46.937 6.373 1.00 51.69 206 ARG A CA 1
ATOM 1701 C C . ARG A 1 206 ? -8.025 -46.218 7.655 1.00 51.69 206 ARG A C 1
ATOM 1703 O O . ARG A 1 206 ? -8.303 -46.894 8.632 1.00 51.69 206 ARG A O 1
ATOM 1710 N N . GLN A 1 207 ? -8.035 -44.883 7.690 1.00 52.28 207 GLN A N 1
ATOM 1711 C CA . GLN A 1 207 ? -8.304 -44.083 8.900 1.00 52.28 207 GLN A CA 1
ATOM 1712 C C . GLN A 1 207 ? -9.538 -43.170 8.773 1.00 52.28 207 GLN A C 1
ATOM 1714 O O . GLN A 1 207 ? -9.798 -42.370 9.666 1.00 52.28 207 GLN A O 1
ATOM 1719 N N . ASN A 1 208 ? -10.282 -43.261 7.669 1.00 50.06 208 ASN A N 1
ATOM 1720 C CA . ASN A 1 208 ? -11.320 -42.298 7.298 1.00 50.06 208 ASN A CA 1
ATOM 1721 C C . ASN A 1 208 ? -12.761 -42.723 7.644 1.00 50.06 208 ASN A C 1
ATOM 1723 O O . ASN A 1 208 ? -13.679 -42.224 7.003 1.00 50.06 208 ASN A O 1
ATOM 1727 N N . ASP A 1 209 ? -12.977 -43.545 8.673 1.00 56.16 209 ASP A N 1
ATOM 1728 C CA . ASP A 1 209 ? -14.303 -43.667 9.297 1.00 56.16 209 ASP A CA 1
ATOM 1729 C C . ASP A 1 209 ? -14.296 -43.025 10.696 1.00 56.16 209 ASP A C 1
ATOM 1731 O O . ASP A 1 209 ? -13.902 -43.651 11.684 1.00 56.16 209 ASP A O 1
ATOM 1735 N N . PRO A 1 210 ? -14.719 -41.748 10.814 1.00 49.19 210 PRO A N 1
ATOM 1736 C CA . PRO A 1 210 ? -14.864 -41.064 12.098 1.00 49.19 210 PRO A CA 1
ATOM 1737 C C . PRO A 1 210 ? -15.803 -41.803 13.062 1.00 49.19 210 PRO A C 1
ATOM 1739 O O . PRO A 1 210 ? -15.616 -41.719 14.274 1.00 49.19 210 PRO A O 1
ATOM 1742 N N . GLU A 1 211 ? -16.784 -42.548 12.540 1.00 51.69 211 GLU A N 1
ATOM 1743 C CA . GLU A 1 211 ? -17.716 -43.348 13.344 1.00 51.69 211 GLU A CA 1
ATOM 1744 C C . GLU A 1 211 ? -17.025 -44.521 14.052 1.00 51.69 211 GLU A C 1
ATOM 1746 O O . GLU A 1 211 ? -17.306 -44.766 15.223 1.00 51.69 211 GLU A O 1
ATOM 1751 N N . GLU A 1 212 ? -16.060 -45.198 13.421 1.00 56.25 212 GLU A N 1
ATOM 1752 C CA . GLU A 1 212 ? -15.290 -46.262 14.086 1.00 56.25 212 GLU A CA 1
ATOM 1753 C C . GLU A 1 212 ? -14.394 -45.706 15.201 1.00 56.25 212 GLU A C 1
ATOM 1755 O O . GLU A 1 212 ? -14.253 -46.323 16.260 1.00 56.25 212 GLU A O 1
ATOM 1760 N N . PHE A 1 213 ? -13.836 -44.508 15.006 1.00 47.16 213 PHE A N 1
ATOM 1761 C CA . PHE A 1 213 ? -13.022 -43.829 16.014 1.00 47.16 213 PHE A CA 1
ATOM 1762 C C . PHE A 1 213 ? -13.840 -43.437 17.256 1.00 47.16 213 PHE A C 1
ATOM 1764 O O . PHE A 1 213 ? -13.398 -43.665 18.386 1.00 47.16 213 PHE A O 1
ATOM 1771 N N . PHE A 1 214 ? -15.045 -42.890 17.061 1.00 47.22 214 PHE A N 1
ATOM 1772 C CA . PHE A 1 214 ? -15.952 -42.558 18.163 1.00 47.22 214 PHE A CA 1
ATOM 1773 C C . PHE A 1 214 ? -16.527 -43.809 18.841 1.00 47.22 214 PHE A C 1
ATOM 1775 O O . PHE A 1 214 ? -16.541 -43.854 20.071 1.00 47.22 214 PHE A O 1
ATOM 1782 N N . ASN A 1 215 ? -16.884 -44.853 18.084 1.00 58.09 215 ASN 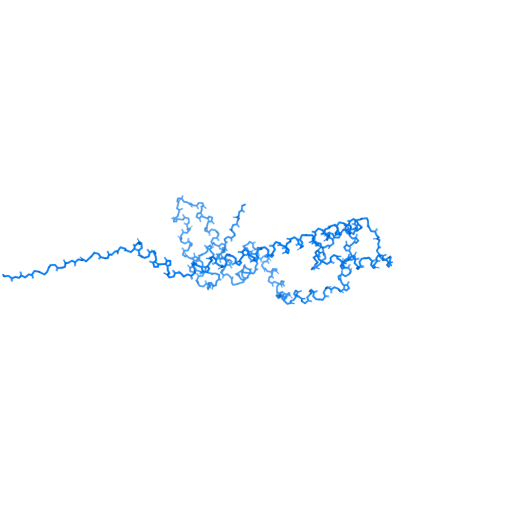A N 1
ATOM 1783 C CA . ASN A 1 215 ? -17.347 -46.130 18.639 1.00 58.09 215 ASN A CA 1
ATOM 1784 C C . ASN A 1 215 ? -16.270 -46.804 19.505 1.00 58.09 215 ASN A C 1
ATOM 1786 O O . ASN A 1 215 ? -16.561 -47.281 20.602 1.00 58.09 215 ASN A O 1
ATOM 1790 N N . HIS A 1 216 ? -15.005 -46.778 19.074 1.00 54.56 216 HIS A N 1
ATOM 1791 C CA . HIS A 1 216 ? -13.894 -47.335 19.851 1.00 54.56 216 HIS A CA 1
ATOM 1792 C C . HIS A 1 216 ? -13.624 -46.555 21.154 1.00 54.56 216 HIS A C 1
ATOM 1794 O O . HIS A 1 216 ? -13.234 -47.134 22.172 1.00 54.56 216 HIS A O 1
ATOM 1800 N N . LEU A 1 217 ? -13.849 -45.237 21.154 1.00 48.22 217 LEU A N 1
ATOM 1801 C CA . LEU A 1 217 ? -13.751 -44.405 22.357 1.00 48.22 217 LEU A CA 1
ATOM 1802 C C . LEU A 1 217 ? -14.945 -44.608 23.301 1.00 48.22 217 LEU A C 1
ATOM 1804 O O . LEU A 1 217 ? -14.762 -44.646 24.521 1.00 48.22 217 LEU A O 1
ATOM 1808 N N . GLU A 1 218 ? -16.146 -44.785 22.758 1.00 60.16 218 GLU A N 1
ATOM 1809 C CA . GLU A 1 218 ? -17.363 -45.034 23.531 1.00 60.16 218 GLU A CA 1
ATOM 1810 C C . GLU A 1 218 ? -17.336 -46.415 24.208 1.00 60.16 218 GLU A C 1
ATOM 1812 O O . GLU A 1 218 ? -17.685 -46.538 25.382 1.00 60.16 218 GLU A O 1
ATOM 1817 N N . GLU A 1 219 ? -16.801 -47.436 23.539 1.00 63.72 219 GLU A N 1
ATOM 1818 C CA . GLU A 1 219 ? -16.628 -48.780 24.102 1.00 63.72 219 GLU A CA 1
ATOM 1819 C C . GLU A 1 219 ? -15.583 -48.818 25.235 1.00 63.72 219 GLU A C 1
ATOM 1821 O O . GLU A 1 219 ? -15.735 -49.542 26.223 1.00 63.72 219 GLU A O 1
ATOM 1826 N N . LYS A 1 220 ? -14.535 -47.990 25.137 1.00 56.31 220 LYS A N 1
ATOM 1827 C CA . LYS A 1 220 ? -13.425 -47.958 26.103 1.00 56.31 220 LYS A CA 1
ATOM 1828 C C . LYS A 1 220 ? -13.707 -47.099 27.339 1.00 56.31 220 LYS A C 1
ATOM 1830 O O . LYS A 1 220 ? -13.168 -47.382 28.411 1.00 56.31 220 LYS A O 1
ATOM 1835 N N . TYR A 1 221 ? -14.542 -46.066 27.213 1.00 58.38 221 TYR A N 1
ATOM 1836 C CA . TYR A 1 221 ? -14.807 -45.093 28.285 1.00 58.38 221 TYR A CA 1
ATOM 1837 C C . TYR A 1 221 ? -16.287 -44.991 28.703 1.00 58.38 221 TYR A C 1
ATOM 1839 O O . TYR A 1 221 ? -16.603 -44.303 29.681 1.00 58.38 221 TYR A O 1
ATOM 1847 N N . GLY A 1 222 ? -17.195 -45.716 28.043 1.00 57.00 222 GLY A N 1
ATOM 1848 C CA . GLY A 1 222 ? -18.616 -45.795 28.379 1.00 57.00 222 GLY A CA 1
ATOM 1849 C C . GLY A 1 222 ? -18.880 -46.553 29.684 1.00 57.00 222 GLY A C 1
ATOM 1850 O O . GLY A 1 222 ? -19.040 -47.774 29.714 1.00 57.00 222 GLY A O 1
ATOM 1851 N N . LYS A 1 223 ? -18.969 -45.832 30.806 1.00 51.31 223 LYS A N 1
ATOM 1852 C CA . LYS A 1 223 ? -19.436 -46.389 32.088 1.00 51.31 223 LYS A CA 1
ATOM 1853 C C . LYS A 1 223 ? -20.887 -46.878 31.957 1.00 51.31 223 LYS A C 1
ATOM 1855 O O . LYS A 1 223 ? -21.795 -46.079 31.748 1.00 51.31 223 LYS A O 1
ATOM 1860 N N . LYS A 1 224 ? -21.127 -48.181 32.160 1.00 46.41 224 LYS A N 1
ATOM 1861 C CA . LYS A 1 224 ? -22.482 -48.764 32.236 1.00 46.41 224 LYS A CA 1
ATOM 1862 C C . LYS A 1 224 ? -23.297 -48.116 33.373 1.00 46.41 224 LYS A C 1
ATOM 1864 O O . LYS A 1 224 ? -22.771 -47.979 34.481 1.00 46.41 224 LYS A O 1
ATOM 1869 N N . PRO A 1 225 ? -24.586 -47.781 33.170 1.00 41.62 225 PRO A N 1
ATOM 1870 C CA . PRO A 1 225 ? -25.434 -47.273 34.240 1.00 41.62 225 PRO A CA 1
ATOM 1871 C C . PRO A 1 225 ? -25.710 -48.374 35.273 1.00 41.62 225 PRO A C 1
ATOM 1873 O O . PRO A 1 225 ? -26.216 -49.454 34.958 1.00 41.62 225 PRO A O 1
ATOM 1876 N N . VAL A 1 226 ? -25.390 -48.087 36.534 1.00 42.91 226 VAL A N 1
ATOM 1877 C CA . VAL A 1 226 ? -25.732 -48.931 37.684 1.00 42.91 226 VAL A CA 1
ATOM 1878 C C . VAL A 1 226 ? -27.259 -48.985 37.811 1.00 42.91 226 VAL A C 1
ATOM 1880 O O . VAL A 1 226 ? -27.903 -47.986 38.132 1.00 42.91 226 VAL A O 1
ATOM 1883 N N . LYS A 1 227 ? -27.858 -50.157 37.565 1.00 40.38 227 LYS A N 1
ATOM 1884 C CA . LYS A 1 227 ? -29.288 -50.405 37.801 1.00 40.38 227 LYS A CA 1
ATOM 1885 C C . LYS A 1 227 ? -29.591 -50.274 39.301 1.00 40.38 227 LYS A C 1
ATOM 1887 O O . LYS A 1 227 ? -29.238 -51.151 40.084 1.00 40.38 227 LYS A O 1
ATOM 1892 N N . LYS A 1 228 ? -30.291 -49.210 39.709 1.00 42.34 228 LYS A N 1
ATOM 1893 C CA . LYS A 1 228 ? -30.932 -49.127 41.033 1.00 42.34 228 LYS A CA 1
ATOM 1894 C C . LYS A 1 228 ? -32.119 -50.097 41.077 1.00 42.34 228 LYS A C 1
ATOM 1896 O O . LYS A 1 228 ? -33.148 -49.853 40.453 1.00 42.34 228 LYS A O 1
ATOM 1901 N N . THR A 1 229 ? -31.998 -51.189 41.826 1.00 36.25 229 THR A N 1
ATOM 1902 C CA . THR A 1 229 ? -33.125 -52.075 42.152 1.00 36.25 229 THR A CA 1
ATOM 1903 C C . THR A 1 229 ? -34.034 -51.414 43.193 1.00 36.25 229 THR A C 1
ATOM 1905 O O . THR A 1 229 ? -33.656 -51.265 44.354 1.00 36.25 229 THR A O 1
ATOM 1908 N N . LEU A 1 230 ? -35.248 -51.033 42.789 1.00 44.06 230 LEU A N 1
ATOM 1909 C CA . LEU A 1 230 ? -36.332 -50.611 43.681 1.00 44.06 230 LEU A CA 1
ATOM 1910 C C . LEU A 1 230 ? -36.906 -51.835 44.421 1.00 44.06 230 LEU A C 1
ATOM 1912 O O . LEU A 1 230 ? -37.627 -52.640 43.832 1.00 44.06 230 LEU A O 1
ATOM 1916 N N . LYS A 1 231 ? -36.616 -51.975 45.722 1.00 40.31 231 LYS A N 1
ATOM 1917 C CA . LYS A 1 231 ? -37.324 -52.917 46.609 1.00 40.31 231 LYS A CA 1
ATOM 1918 C C . LYS A 1 231 ? -38.757 -52.417 46.834 1.00 40.31 231 LYS A C 1
ATOM 1920 O O . LYS A 1 231 ? -38.972 -51.449 47.560 1.00 40.31 231 LYS A O 1
ATOM 1925 N N . LYS A 1 232 ? -39.746 -53.096 46.242 1.00 43.19 232 LYS A N 1
ATOM 1926 C CA . LYS A 1 232 ? -41.162 -52.950 46.617 1.00 43.19 232 LYS A CA 1
ATOM 1927 C C . LYS A 1 232 ? -41.374 -53.551 48.012 1.00 43.19 232 LYS A C 1
ATOM 1929 O O . LYS A 1 232 ? -41.164 -54.744 48.208 1.00 43.19 232 LYS A O 1
ATOM 1934 N N . ARG A 1 233 ? -41.812 -52.724 48.966 1.00 41.88 233 ARG A N 1
ATOM 1935 C CA . ARG A 1 233 ? -42.448 -53.170 50.216 1.00 41.88 233 ARG A CA 1
ATOM 1936 C C . ARG A 1 233 ? -43.748 -53.906 49.864 1.00 41.88 233 ARG A C 1
ATOM 1938 O O . ARG A 1 233 ? -44.556 -53.363 49.113 1.00 41.88 233 ARG A O 1
ATOM 1945 N N . LYS A 1 234 ? -43.969 -55.096 50.426 1.00 40.78 234 LYS A N 1
ATOM 1946 C CA . LYS A 1 234 ? -45.312 -55.667 50.592 1.00 40.78 234 LYS A CA 1
ATOM 1947 C C . LYS A 1 234 ? -45.590 -55.864 52.078 1.00 40.78 234 LYS A C 1
ATOM 1949 O O . LYS A 1 234 ? -44.698 -56.186 52.853 1.00 40.78 234 LYS A O 1
ATOM 1954 N N . ILE A 1 235 ? -46.826 -55.525 52.405 1.00 41.31 235 ILE A N 1
ATOM 1955 C CA . ILE A 1 235 ? -47.459 -55.397 53.710 1.00 41.31 235 ILE A CA 1
ATOM 1956 C C . ILE A 1 235 ? -48.160 -56.722 54.036 1.00 41.31 235 ILE A C 1
ATOM 1958 O O . ILE A 1 235 ? -48.728 -57.317 53.120 1.00 41.31 235 ILE A O 1
ATOM 1962 N N . LYS A 1 236 ? -48.188 -57.035 55.340 1.00 39.44 236 LYS A N 1
ATOM 1963 C CA . LYS A 1 236 ? -48.825 -58.159 56.050 1.00 39.44 236 LYS A CA 1
ATOM 1964 C C . LYS A 1 236 ? -48.132 -59.511 55.944 1.00 39.44 236 LYS A C 1
ATOM 1966 O O . LYS A 1 236 ? -48.081 -60.082 54.838 1.00 39.44 236 LYS A O 1
#

Radius of gyration: 33.34 Å; chains: 1; bounding box: 78×75×90 Å

InterPro domains:
  IPR001623 DnaJ domain [PF00226] (8-70)
  IPR001623 DnaJ domain [PR00625] (9-27)
  IPR001623 DnaJ domain [PR00625] (27-42)
  IPR001623 DnaJ domain [PR00625] (45-65)
  IPR001623 DnaJ domain [PR00625] (65-84)
  IPR001623 DnaJ domain [PS50076] (7-73)
  IPR001623 DnaJ domain [SM00271] (6-65)
  IPR001623 DnaJ domain [cd06257] (9-62)
  IPR018253 DnaJ domain, conserved site [PS00636] (50-69)
  IPR036869 Chaperone J-domain superfamily [G3DSA:1.10.287.110] (1-95)
  IPR036869 Chaperone J-domain superfamily [SSF46565] (4-89)
  IPR052594 J domain-containing protein [PTHR44144] (4-233)
  IPR056453 DNAJC9, HTH domain [PF23302] (107-173)

Organism: NCBI:txid5963

pLDDT: mean 74.74, std 16.84, range [30.28, 91.94]

Sequence (236 aa):
MDTQKISLYELIGVNKQATQAEITKAYRIMALRVHPDKNPGDYENAQKNFQKLNEAYNILSDSKKRQLYDTTGETEASDEFFEAYEYYRGLYGKLKMEDIDSFAAKYKDSSDEIEDIVRFYLEKNGDMREILHYVPLSERADLPRFWNILDDLIQAKKLPKSKKYEASKKKVRDIKEEKEIIENDTKEKSENNENMMALIRKIKGRQNDPEEFFNHLEEKYGKKPVKKTLKKRKIK